Protein 2QVL (pdb70)

Sequence (274 aa):
SHRKRARIIYNPTSGKEQFKRELPDALIKLEKAGYETSAYATEKIGDATLEAERAHENYDVLIAAGGDGTLNEVVNGIAEKPNRPKLGVIPGTVNDFGRALHIPNDIGALDVIIEGHSTKVDIGKNNRYFINLAAGGQLTQFELPQKAVDLRIEYDGNVFQGEALLFFLGLTNSKLVPDAKLDDGYFTLIIVEKSNLAELGHITLASRGEHTKHPKVIYEKAKAINISSFTDLQLNVDGEYGGKLPANFLNLERHIDVFAPNDIVNEELINNDH

CATH classification: 3.40.50.10330 (+1 more: 2.60.200.40)

Nearest PDB structures (foldseek):
  2qvl-assembly1_A  TM=1.003E+00  e=3.540E-61  unclassified
  2qv7-assembly1_A  TM=9.981E-01  e=2.237E-56  unclassified
  3t5p-assembly2_L  TM=8.664E-01  e=1.926E-26  Bacillus anthracis str. Sterne
  3t5p-assembly3_E  TM=8.373E-01  e=3.411E-26  Bacillus anthracis str. Sterne
  3t5p-assembly3_K  TM=8.276E-01  e=1.471E-25  Bacillus anthracis str. Sterne

Foldseek 3Di:
DCAFEEEEEEECPFAVNCCVVCVVVLCVLCVVLHYNYDYDYDDDQLRLLVVLLVVVVRHQEYEQAHAQRSVQSNCQNQFPHPPRHAYQYAYGVDHQLCVLQVQDVPNVSSVLVSVPDKFFFKWKDVSTTAQFKKKKADAVCVVQPRDWAFKWKCFPPDIDTATFGMKMWGLGCSPDDPQAARADLWTWIKTQHDDDPVLNVVCVCVVPNRNCVRPSIDTDTGFKMWMDHPDWMWMDGSNHTDHTDGDIMGIGGSRHMYRGDLPDDRSRHPDSVD

Secondary structure (DSSP, 8-state):
---EEEEEEE-TTSTT--HHHHHHHHHHHHHHTTEEEEEEE--STTHHHHHHHH-----SEEEEESSHHHHHHHHHHHTT-TTPPEEEEE-----HHHHHHT--S---HHHHHHHT-EEEEEEE-----BSSEEEEE-----------EEEEEEETTEEEEEEEEEEEEESS-----SS--SSSS-EEEEEEE---HHHHHH---GGGT-GGGSTTEEEEEESEEEEE-SS--EEEETTEEEEESSEEEEEEEEEEEEE--SSS--TT-S----

Structure (mmCIF, N/CA/C/O backbone):
data_2QVL
#
_entry.id   2QVL
#
_cell.length_a   124.210
_cell.length_b   124.210
_cell.length_c   48.502
_cell.angle_alpha   90.00
_cell.angle_beta   90.00
_cell.angle_gamma   90.00
#
_symmetry.space_group_name_H-M   'P 42 21 2'
#
loop_
_entity.id
_entity.type
_entity.pdbx_description
1 polymer 'Diacylglycerol Kinase DgkB'
2 water water
#
loop_
_atom_site.group_PDB
_atom_site.id
_atom_site.type_symbol
_atom_site.label_atom_id
_atom_site.label_alt_id
_atom_site.label_comp_id
_atom_site.label_asym_id
_atom_site.label_entity_id
_atom_site.label_seq_id
_atom_site.pdbx_PDB_ins_code
_atom_site.Cartn_x
_atom_site.Cartn_y
_atom_site.Cartn_z
_atom_site.occupancy
_atom_site.B_iso_or_equiv
_atom_site.auth_seq_id
_atom_site.auth_comp_id
_atom_site.auth_asym_id
_atom_site.auth_atom_id
_atom_site.pdbx_PDB_model_num
ATOM 1 N N . SER A 1 20 ? 42.006 45.923 4.139 1.00 44.72 -2 SER A N 1
ATOM 2 C CA . SER A 1 20 ? 41.702 45.007 5.294 1.00 44.78 -2 SER A CA 1
ATOM 3 C C . SER A 1 20 ? 41.698 43.546 4.852 1.00 44.11 -2 SER A C 1
ATOM 4 O O . SER A 1 20 ? 40.670 43.027 4.416 1.00 44.08 -2 SER A O 1
ATOM 7 N N . HIS A 1 21 ? 42.850 42.893 4.986 1.00 43.41 -1 HIS A N 1
ATOM 8 C CA . HIS A 1 21 ? 43.068 41.577 4.389 1.00 42.71 -1 HIS A CA 1
ATOM 9 C C . HIS A 1 21 ? 42.920 40.406 5.364 1.00 4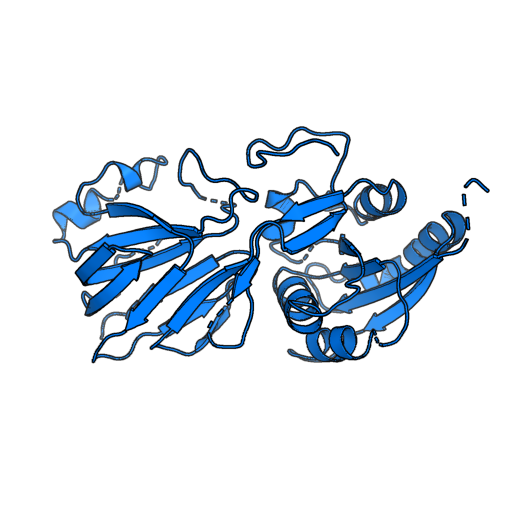1.88 -1 HIS A C 1
ATOM 10 O O . HIS A 1 21 ? 43.008 39.244 4.964 1.00 41.92 -1 HIS A O 1
ATOM 25 N N . ARG A 1 24 ? 40.719 40.455 12.628 1.00 36.59 2 ARG A N 1
ATOM 26 C CA . ARG A 1 24 ? 41.477 41.088 13.686 1.00 35.28 2 ARG A CA 1
ATOM 27 C C . ARG A 1 24 ? 42.109 40.052 14.619 1.00 33.98 2 ARG A C 1
ATOM 28 O O . ARG A 1 24 ? 41.508 39.035 14.938 1.00 33.68 2 ARG A O 1
ATOM 36 N N . LYS A 1 25 ? 43.339 40.317 15.027 1.00 32.45 3 LYS A N 1
ATOM 37 C CA . LYS A 1 25 ? 44.102 39.392 15.850 1.00 30.69 3 LYS A CA 1
ATOM 38 C C . LYS A 1 25 ? 44.491 40.071 17.162 1.00 29.25 3 LYS A C 1
ATOM 39 O O . LYS A 1 25 ? 44.251 41.271 17.346 1.00 28.67 3 LYS A O 1
ATOM 45 N N . ARG A 1 26 ? 45.077 39.299 18.071 1.00 27.93 4 ARG A N 1
ATOM 46 C CA . ARG A 1 26 ? 45.500 39.799 19.378 1.00 26.53 4 ARG A CA 1
ATOM 47 C C . ARG A 1 26 ? 47.002 39.576 19.576 1.00 25.95 4 ARG A C 1
ATOM 48 O O . ARG A 1 26 ? 47.496 38.457 19.423 1.00 25.69 4 ARG A O 1
ATOM 56 N N . ALA A 1 27 ? 47.720 40.653 19.899 1.00 24.92 5 ALA A N 1
ATOM 57 C CA . ALA A 1 27 ? 49.152 40.582 20.167 1.00 23.97 5 ALA A CA 1
ATOM 58 C C . ALA A 1 27 ? 49.487 41.109 21.553 1.00 23.42 5 ALA A C 1
ATOM 59 O O . ALA A 1 27 ? 48.876 42.065 22.027 1.00 23.12 5 ALA A O 1
ATOM 61 N N . ARG A 1 28 ? 50.457 40.469 22.197 1.00 23.13 6 ARG A N 1
ATOM 62 C CA . ARG A 1 28 ? 50.999 40.931 23.478 1.00 22.86 6 ARG A CA 1
ATOM 63 C C . ARG A 1 28 ? 52.498 41.205 23.363 1.00 23.00 6 ARG A C 1
ATOM 64 O O . ARG A 1 28 ? 53.275 40.298 23.032 1.00 22.66 6 ARG A O 1
ATOM 72 N N . ILE A 1 29 ? 52.907 42.451 23.615 1.00 23.04 7 ILE A N 1
ATOM 73 C CA . ILE A 1 29 ? 54.332 42.752 23.714 1.00 23.21 7 ILE A CA 1
ATOM 74 C C . ILE A 1 29 ? 54.862 42.570 25.145 1.00 23.49 7 ILE A C 1
ATOM 75 O O . ILE A 1 29 ? 54.309 43.115 26.102 1.00 24.10 7 ILE A O 1
ATOM 80 N N . ILE A 1 30 ? 55.926 41.794 25.279 1.00 23.22 8 ILE A N 1
ATOM 81 C CA . ILE A 1 30 ? 56.613 41.642 26.549 1.00 23.70 8 ILE A CA 1
ATOM 82 C C . ILE A 1 30 ? 57.996 42.244 26.353 1.00 24.04 8 ILE A C 1
ATOM 83 O O . ILE A 1 30 ? 58.796 41.749 25.552 1.00 23.67 8 ILE A O 1
ATOM 88 N N . TYR A 1 31 ? 58.273 43.323 27.071 1.00 24.60 9 TYR A N 1
ATOM 89 C CA . TYR A 1 31 ? 59.494 44.048 26.808 1.00 25.80 9 TYR A CA 1
ATOM 90 C C . TYR A 1 31 ? 60.273 44.405 28.066 1.00 27.06 9 TYR A C 1
ATOM 91 O O . TYR A 1 31 ? 59.703 44.696 29.123 1.00 25.99 9 TYR A O 1
ATOM 100 N N . ASN A 1 32 ? 61.590 44.364 27.912 1.00 29.43 10 ASN A N 1
ATOM 101 C CA . ASN A 1 32 ? 62.535 44.847 28.914 1.00 31.77 10 ASN A CA 1
ATOM 102 C C . ASN A 1 32 ? 62.873 46.321 28.629 1.00 32.98 10 ASN A C 1
ATOM 103 O O . ASN A 1 32 ? 63.524 46.624 27.625 1.00 32.58 10 ASN A O 1
ATOM 108 N N . PRO A 1 33 ? 62.405 47.244 29.494 1.00 34.85 11 PRO A N 1
ATOM 109 C CA . PRO A 1 33 ? 62.599 48.673 29.225 1.00 36.49 11 PRO A CA 1
ATOM 110 C C . PRO A 1 33 ? 64.053 49.147 29.361 1.00 38.44 11 PRO A C 1
ATOM 111 O O . PRO A 1 33 ? 64.409 50.182 28.794 1.00 38.93 11 PRO A O 1
ATOM 115 N N . THR A 1 34 ? 64.881 48.389 30.081 1.00 40.24 12 THR A N 1
ATOM 116 C CA . THR A 1 34 ? 66.299 48.730 30.249 1.00 41.95 12 THR A CA 1
ATOM 117 C C . THR A 1 34 ? 67.212 47.797 29.448 1.00 43.18 12 THR A C 1
ATOM 118 O O . THR A 1 34 ? 68.277 47.391 29.925 1.00 44.08 12 THR A O 1
ATOM 122 N N . SER A 1 35 ? 66.808 47.475 28.222 1.00 44.43 13 SER A N 1
ATOM 123 C CA . SER A 1 35 ? 67.518 46.478 27.416 1.00 45.27 13 SER A CA 1
ATOM 124 C C . SER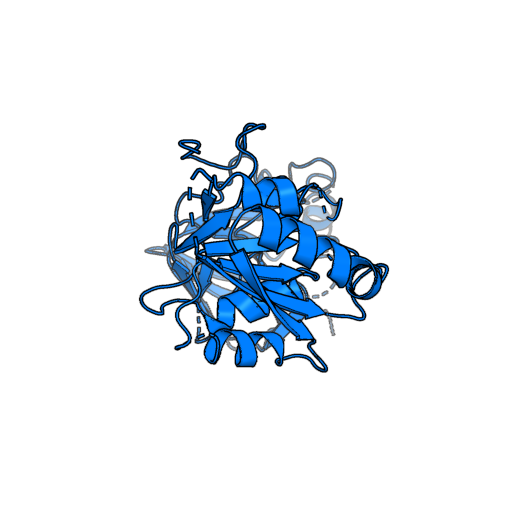 A 1 35 ? 68.369 47.123 26.322 1.00 45.94 13 SER A C 1
ATOM 125 O O . SER A 1 35 ? 67.901 48.018 25.611 1.00 45.74 13 SER A O 1
ATOM 128 N N . GLY A 1 36 ? 69.608 46.642 26.181 1.00 46.78 14 GLY A N 1
ATOM 129 C CA . GLY A 1 36 ? 70.577 47.203 25.224 1.00 47.65 14 GLY A CA 1
ATOM 130 C C . GLY A 1 36 ? 70.659 48.716 25.330 1.00 48.29 14 GLY A C 1
ATOM 131 O O . GLY A 1 36 ? 71.003 49.251 26.391 1.00 48.50 14 GLY A O 1
ATOM 132 N N . LYS A 1 37 ? 70.298 49.395 24.240 1.00 48.64 15 LYS A N 1
ATOM 133 C CA . LYS A 1 37 ? 70.309 50.860 24.157 1.00 48.71 15 LYS A CA 1
ATOM 134 C C . LYS A 1 37 ? 69.117 51.506 24.860 1.00 48.81 15 LYS A C 1
ATOM 135 O O . LYS A 1 37 ? 69.108 52.723 25.090 1.00 48.77 15 LYS A O 1
ATOM 141 N N . GLU A 1 38 ? 68.108 50.695 25.180 1.00 48.69 16 GLU A N 1
ATOM 142 C CA . GLU A 1 38 ? 66.899 51.150 25.897 1.00 48.54 16 GLU A CA 1
ATOM 143 C C . GLU A 1 38 ? 66.006 52.082 25.070 1.00 47.69 16 GLU A C 1
ATOM 144 O O . GLU A 1 38 ? 65.320 52.945 25.630 1.00 47.87 16 GLU A O 1
ATOM 150 N N . GLN A 1 39 ? 66.004 51.901 23.748 1.00 46.63 17 GLN A N 1
ATOM 151 C CA . GLN A 1 39 ? 65.204 52.759 22.869 1.00 45.62 17 GLN A CA 1
ATOM 152 C C . GLN A 1 39 ? 63.738 52.308 22.743 1.00 44.34 17 GLN A C 1
ATOM 153 O O . GLN A 1 39 ? 62.884 53.107 22.352 1.00 44.42 17 GLN A O 1
ATOM 155 N N . PHE A 1 40 ? 63.454 51.043 23.065 1.00 42.57 18 PHE A N 1
ATOM 156 C CA . PHE A 1 40 ? 62.144 50.442 22.780 1.00 40.82 18 PHE A CA 1
ATOM 157 C C . PHE A 1 40 ? 60.964 51.134 23.451 1.00 39.98 18 PHE A C 1
ATOM 158 O O . PHE A 1 40 ? 59.978 51.416 22.790 1.00 39.84 18 PHE A O 1
ATOM 166 N N . LYS A 1 41 ? 61.060 51.397 24.749 1.00 39.34 19 LYS A N 1
ATOM 167 C CA . LYS A 1 41 ? 59.997 52.094 25.474 1.00 38.89 19 LYS A CA 1
ATOM 168 C C . LYS A 1 41 ? 59.596 53.390 24.771 1.00 39.14 19 LYS A C 1
ATOM 169 O O . LYS A 1 41 ? 58.406 53.672 24.614 1.00 39.18 19 LYS A O 1
ATOM 175 N N . ARG A 1 42 ? 60.590 54.156 24.325 1.00 39.03 20 ARG A N 1
ATOM 176 C CA . ARG A 1 42 ? 60.351 55.374 23.545 1.00 39.40 20 ARG A CA 1
ATOM 177 C C . ARG A 1 42 ? 59.684 55.129 22.180 1.00 38.71 20 ARG A C 1
ATOM 178 O O . ARG A 1 42 ? 58.952 55.986 21.675 1.00 38.42 20 ARG A O 1
ATOM 186 N N . GLU A 1 43 ? 59.918 53.956 21.608 1.00 38.35 21 GLU A N 1
ATOM 187 C CA . GLU A 1 43 ? 59.375 53.621 20.294 1.00 38.60 21 GLU A CA 1
ATOM 188 C C . GLU A 1 43 ? 58.083 52.808 20.329 1.00 37.56 21 GLU A C 1
ATOM 189 O O . GLU A 1 43 ? 57.501 52.514 19.281 1.00 37.93 21 GLU A O 1
ATOM 195 N N . LEU A 1 44 ? 57.635 52.462 21.531 1.00 36.29 22 LEU A N 1
ATOM 196 C CA . LEU A 1 44 ? 56.456 51.613 21.707 1.00 34.82 22 LEU A CA 1
ATOM 197 C C . LEU A 1 44 ? 55.190 52.201 21.070 1.00 33.72 22 LEU A C 1
ATOM 198 O O . LEU A 1 44 ? 54.494 51.486 20.347 1.00 33.43 22 LEU A O 1
ATOM 203 N N . PRO A 1 45 ? 54.887 53.500 21.320 1.00 32.84 23 PRO A N 1
ATOM 204 C CA . PRO A 1 45 ? 53.647 54.034 20.757 1.00 31.89 23 PRO A CA 1
ATOM 205 C C . PRO A 1 45 ? 53.539 53.881 19.237 1.00 31.58 23 PRO A C 1
ATOM 206 O O . PRO A 1 45 ? 52.436 53.698 18.727 1.00 31.32 23 PRO A O 1
ATOM 210 N N . ASP A 1 46 ? 54.673 53.918 18.538 1.00 31.20 24 ASP A N 1
ATOM 211 C CA . ASP A 1 46 ? 54.705 53.770 17.089 1.00 30.98 24 ASP A CA 1
ATOM 212 C C . ASP A 1 46 ? 54.696 52.335 16.659 1.00 30.07 24 ASP A C 1
ATOM 213 O O . ASP A 1 46 ? 54.215 52.030 15.571 1.00 30.42 24 ASP A O 1
ATOM 218 N N . ALA A 1 47 ? 55.254 51.461 17.493 1.00 29.11 25 ALA A N 1
ATOM 219 C CA . ALA A 1 47 ? 55.131 50.019 17.303 1.00 28.04 25 ALA A CA 1
ATOM 220 C C . ALA A 1 47 ? 53.669 49.578 17.443 1.00 27.50 25 ALA A C 1
ATOM 221 O O . ALA A 1 47 ? 53.206 48.720 16.688 1.00 27.38 25 ALA A O 1
ATOM 223 N N . LEU A 1 48 ? 52.947 50.182 18.387 1.00 26.71 26 LEU A N 1
ATOM 224 C CA . LEU A 1 48 ? 51.533 49.876 18.585 1.00 26.47 26 LEU A CA 1
ATOM 225 C C . LEU A 1 48 ? 50.704 50.359 17.387 1.00 26.68 26 LEU A C 1
ATOM 226 O O . LEU A 1 48 ? 49.823 49.641 16.925 1.00 26.17 26 LEU A O 1
ATOM 231 N N . ILE A 1 49 ? 51.000 51.554 16.876 1.00 27.02 27 ILE A N 1
ATOM 232 C CA . ILE A 1 49 ? 50.300 52.076 15.695 1.00 27.77 27 ILE A CA 1
ATOM 233 C C . ILE A 1 49 ? 50.434 51.123 14.517 1.00 28.32 27 ILE A C 1
ATOM 234 O O . ILE A 1 49 ? 49.452 50.762 13.873 1.00 28.87 27 ILE A O 1
ATOM 239 N N . LYS A 1 50 ? 51.660 50.692 14.281 1.00 29.15 28 LYS A N 1
ATOM 240 C CA . LYS A 1 50 ? 51.997 49.835 13.164 1.00 30.07 28 LYS A CA 1
ATOM 241 C C . LYS A 1 50 ? 51.352 48.461 13.315 1.00 30.19 28 LYS A C 1
ATOM 242 O O . LYS A 1 50 ? 50.829 47.896 12.342 1.00 30.60 28 LYS A O 1
ATOM 248 N N . LEU A 1 51 ? 51.376 47.917 14.531 1.00 30.29 29 LEU A N 1
ATOM 249 C CA . LEU A 1 51 ? 50.732 46.626 14.766 1.00 30.13 29 LEU A CA 1
ATOM 250 C C . LEU A 1 51 ? 49.223 46.739 14.642 1.00 30.14 29 LEU A C 1
ATOM 251 O O . LEU A 1 51 ? 48.579 45.838 14.124 1.00 30.73 29 LEU A O 1
ATOM 256 N N . GLU A 1 52 ? 48.663 47.851 15.098 1.00 30.23 30 GLU A N 1
ATOM 257 C CA . GLU A 1 52 ? 47.231 48.042 15.013 1.00 30.67 30 GLU A CA 1
ATOM 258 C C . GLU A 1 52 ? 46.781 48.180 13.552 1.00 30.98 30 GLU A C 1
ATOM 259 O O . GLU A 1 52 ? 45.803 47.550 13.154 1.00 30.82 30 GLU A O 1
ATOM 265 N N . LYS A 1 53 ? 47.517 48.971 12.759 1.00 31.26 31 LYS A N 1
ATOM 266 C CA . LYS A 1 53 ? 47.215 49.144 11.328 1.00 31.30 31 LYS A CA 1
ATOM 267 C C . LYS A 1 53 ? 47.226 47.836 10.561 1.00 30.94 31 LYS A C 1
ATOM 268 O O . LYS A 1 53 ? 46.451 47.674 9.630 1.00 31.44 31 LYS A O 1
ATOM 274 N N . ALA A 1 54 ? 48.084 46.908 10.981 1.00 30.29 32 ALA A N 1
ATOM 275 C CA . ALA A 1 54 ? 48.166 45.568 10.411 1.00 29.56 32 ALA A CA 1
ATOM 276 C C . ALA A 1 54 ? 47.109 44.599 10.941 1.00 29.64 32 ALA A C 1
ATOM 277 O O . ALA A 1 54 ? 47.060 43.456 10.479 1.00 29.81 32 ALA A O 1
ATOM 279 N N . GLY A 1 55 ? 46.283 45.035 11.906 1.00 29.40 33 GLY A N 1
ATOM 280 C CA . GLY A 1 55 ? 45.140 44.237 12.402 1.00 28.64 33 GLY A CA 1
ATOM 281 C C . GLY A 1 55 ? 45.295 43.539 13.754 1.00 28.71 33 GLY A C 1
ATOM 282 O O . GLY A 1 55 ? 44.536 42.614 14.084 1.00 28.61 33 GLY A O 1
ATOM 283 N N . TYR A 1 56 ? 46.270 43.976 14.548 1.00 28.18 34 TYR A N 1
ATOM 284 C CA . TYR A 1 56 ? 46.553 43.336 15.820 1.00 27.67 34 TYR A CA 1
ATOM 285 C C . TYR A 1 56 ? 46.126 44.247 16.947 1.00 27.18 34 TYR A C 1
ATOM 286 O O . TYR A 1 56 ? 46.653 45.347 17.098 1.00 27.41 34 TYR A O 1
ATOM 295 N N . GLU A 1 57 ? 45.159 43.805 17.728 1.00 26.34 35 GLU A N 1
ATOM 296 C CA . GLU A 1 57 ? 44.841 44.510 18.942 1.00 26.41 35 GLU A CA 1
ATOM 297 C C . GLU A 1 57 ? 46.013 44.209 19.876 1.00 25.28 35 GLU A C 1
ATOM 298 O O . GLU A 1 57 ? 46.235 43.047 20.250 1.00 24.11 35 GLU A O 1
ATOM 304 N N . THR A 1 58 ? 46.772 45.257 20.213 1.00 24.29 36 THR A N 1
ATOM 305 C CA . THR A 1 58 ? 48.067 45.087 20.869 1.00 24.04 36 THR A CA 1
ATOM 306 C C . THR A 1 58 ? 48.123 45.667 22.278 1.00 23.76 36 THR A C 1
ATOM 307 O O . THR A 1 58 ? 47.709 46.798 22.528 1.00 23.77 36 THR A O 1
ATOM 311 N N . SER A 1 59 ? 48.643 44.876 23.199 1.00 23.41 37 SER A N 1
ATOM 312 C CA . SER A 1 59 ? 48.903 45.362 24.550 1.00 23.17 37 SER A CA 1
ATOM 313 C C . SER A 1 59 ? 50.349 45.068 24.934 1.00 22.89 37 SER A C 1
ATOM 314 O O . SER A 1 59 ? 51.024 44.312 24.258 1.00 22.89 37 SER A O 1
ATOM 317 N N . ALA A 1 60 ? 50.840 45.706 25.988 1.00 23.58 38 ALA A N 1
ATOM 318 C CA . ALA A 1 60 ? 52.261 45.610 26.317 1.00 24.21 38 ALA A CA 1
ATOM 319 C C . ALA A 1 60 ? 52.493 45.365 27.796 1.00 24.60 38 ALA A C 1
ATOM 320 O O . ALA A 1 60 ? 51.753 45.841 28.631 1.00 24.73 38 ALA A O 1
ATOM 322 N N . TYR A 1 61 ? 53.531 44.606 28.107 1.00 25.82 39 TYR A N 1
ATOM 323 C CA . TYR A 1 61 ? 53.911 44.354 29.483 1.00 27.05 39 TYR A CA 1
ATOM 324 C C . TYR A 1 61 ? 55.380 44.688 29.682 1.00 27.43 39 TYR A C 1
ATOM 325 O O . TYR A 1 61 ? 56.238 44.127 28.989 1.00 26.83 39 TYR A O 1
ATOM 334 N N . ALA A 1 62 ? 55.665 45.592 30.623 1.00 28.35 40 ALA A N 1
ATOM 335 C CA . ALA A 1 62 ? 57.065 45.937 30.954 1.00 29.76 40 ALA A CA 1
ATOM 336 C C . ALA A 1 62 ? 57.580 45.081 32.110 1.00 30.62 40 ALA A C 1
ATOM 337 O O . ALA A 1 62 ? 56.997 45.083 33.196 1.00 30.41 40 ALA A O 1
ATOM 339 N N . THR A 1 63 ? 58.648 44.331 31.861 1.00 32.42 41 THR A N 1
ATOM 340 C CA . THR A 1 63 ? 59.316 43.554 32.917 1.00 34.77 41 THR A CA 1
ATOM 341 C C . THR A 1 63 ? 59.978 44.489 33.926 1.00 36.67 41 THR A C 1
ATOM 342 O O . THR A 1 63 ? 60.388 45.596 33.570 1.00 37.44 41 THR A O 1
ATOM 346 N N . GLU A 1 64 ? 60.078 44.052 35.178 1.00 38.79 42 GLU A N 1
ATOM 347 C CA . GLU A 1 64 ? 60.818 44.808 36.200 1.00 40.85 42 GLU A CA 1
ATOM 348 C C . GLU A 1 64 ? 62.063 44.059 36.692 1.00 41.45 42 GLU A C 1
ATOM 349 O O . GLU A 1 64 ? 63.146 44.651 36.803 1.00 41.90 42 GLU A O 1
ATOM 355 N N . LYS A 1 65 ? 61.917 42.759 36.950 1.00 41.93 43 LYS A N 1
ATOM 356 C CA . LYS A 1 65 ? 63.046 41.912 37.352 1.00 42.47 43 LYS A CA 1
ATOM 357 C C . LYS A 1 65 ? 63.138 40.606 36.559 1.00 42.31 43 LYS A C 1
ATOM 358 O O . LYS A 1 65 ? 62.190 40.219 35.877 1.00 42.82 43 LYS A O 1
ATOM 364 N N . ILE A 1 66 ? 64.291 39.943 36.647 1.00 41.92 44 ILE A N 1
ATOM 365 C CA . ILE A 1 66 ? 64.467 38.574 36.153 1.00 41.50 44 ILE A CA 1
ATOM 366 C C . ILE A 1 66 ? 63.262 37.716 36.555 1.00 40.56 44 ILE A C 1
ATOM 367 O O . ILE A 1 66 ? 62.779 37.806 37.685 1.00 40.29 44 ILE A O 1
ATOM 372 N N . GLY A 1 67 ? 62.766 36.905 35.625 1.00 39.61 45 GLY A N 1
ATOM 373 C CA . GLY A 1 67 ? 61.579 36.078 35.888 1.00 38.36 45 GLY A CA 1
ATOM 374 C C . GLY A 1 67 ? 60.221 36.698 35.566 1.00 37.18 45 GLY A C 1
ATOM 375 O O . GLY A 1 67 ? 59.238 35.974 35.404 1.00 37.13 45 GLY A O 1
ATOM 376 N N . ASP A 1 68 ? 60.152 38.025 35.478 1.00 35.93 46 ASP A N 1
ATOM 377 C CA . ASP A 1 68 ? 58.899 38.702 35.118 1.00 35.00 46 ASP A CA 1
ATOM 378 C C . ASP A 1 68 ? 58.343 38.291 33.752 1.00 33.57 46 ASP A C 1
ATOM 379 O O . ASP A 1 68 ? 57.133 38.130 33.594 1.00 33.79 46 ASP A O 1
ATOM 384 N N . ALA A 1 69 ? 59.225 38.136 32.772 1.00 31.78 47 ALA A N 1
ATOM 385 C CA . ALA A 1 69 ? 58.812 37.775 31.423 1.00 30.44 47 ALA A CA 1
ATOM 386 C C . ALA A 1 69 ? 58.243 36.355 31.361 1.00 29.36 47 ALA A C 1
ATOM 387 O O . ALA A 1 69 ? 57.288 36.112 30.620 1.00 28.94 47 ALA A O 1
ATOM 389 N N . THR A 1 70 ? 58.815 35.433 32.144 1.00 28.41 48 THR A N 1
ATOM 390 C CA . THR A 1 70 ? 58.306 34.050 32.219 1.00 27.31 48 THR A CA 1
ATOM 391 C C . THR A 1 70 ? 56.906 34.016 32.794 1.00 27.02 48 THR A C 1
ATOM 392 O O . THR A 1 70 ? 56.039 33.320 32.273 1.00 27.35 48 THR A O 1
ATOM 396 N N . LEU A 1 71 ? 56.699 34.774 33.864 1.00 27.05 49 LEU A N 1
ATOM 397 C CA . LEU A 1 71 ? 55.436 34.777 34.587 1.00 27.56 49 LEU A CA 1
ATOM 398 C C . LEU A 1 71 ? 54.349 35.373 33.716 1.00 27.85 49 LEU A C 1
ATOM 399 O O . LEU A 1 71 ? 53.232 34.868 33.699 1.00 27.60 49 LEU A O 1
ATOM 404 N N . GLU A 1 72 ? 54.692 36.437 32.985 1.00 28.62 50 GLU A N 1
ATOM 405 C CA . GLU A 1 72 ? 53.744 37.110 32.099 1.00 29.34 50 GLU A CA 1
ATOM 406 C C . GLU A 1 72 ? 53.343 36.213 30.931 1.00 29.57 50 GLU A C 1
ATOM 407 O O . GLU A 1 72 ? 52.164 36.155 30.585 1.00 29.72 50 GLU A O 1
ATOM 413 N N . ALA A 1 73 ? 54.321 35.503 30.360 1.00 29.80 51 ALA A N 1
ATOM 414 C CA . ALA A 1 73 ? 54.086 34.561 29.268 1.00 30.08 51 ALA A CA 1
ATOM 415 C C . ALA A 1 73 ? 53.193 33.414 29.733 1.00 30.73 51 ALA A C 1
ATOM 416 O O . ALA A 1 73 ? 52.329 32.961 28.982 1.00 30.75 51 ALA A O 1
ATOM 418 N N . GLU A 1 74 ? 53.401 32.963 30.974 1.00 31.22 52 GLU A N 1
ATOM 419 C CA . GLU A 1 74 ? 52.496 32.014 31.630 1.00 31.61 52 GLU A CA 1
ATOM 420 C C . GLU A 1 74 ? 51.054 32.520 31.718 1.00 31.33 52 GLU A C 1
ATOM 421 O O . GLU A 1 74 ? 50.141 31.781 31.380 1.00 31.03 52 GLU A O 1
ATOM 427 N N . ARG A 1 75 ? 50.847 33.750 32.200 1.00 31.51 53 ARG A N 1
ATOM 428 C CA . ARG A 1 75 ? 49.502 34.368 32.208 1.00 32.58 53 ARG A CA 1
ATOM 429 C C . ARG A 1 75 ? 48.904 34.484 30.800 1.00 32.88 53 ARG A C 1
ATOM 430 O O . ARG A 1 75 ? 47.725 34.188 30.595 1.00 33.16 53 ARG A O 1
ATOM 438 N N . ALA A 1 76 ? 49.722 34.921 29.843 1.00 33.21 54 ALA A N 1
ATOM 439 C CA . ALA A 1 76 ? 49.288 35.167 28.466 1.00 33.77 54 ALA A CA 1
ATOM 440 C C . ALA A 1 76 ? 48.744 33.910 27.801 1.00 34.30 54 ALA A C 1
ATOM 441 O O . ALA A 1 76 ? 47.886 33.999 26.920 1.00 33.93 54 ALA A O 1
ATOM 451 N N . HIS A 1 78 ? 46.665 31.900 28.853 1.00 36.52 56 HIS A N 1
ATOM 452 C CA . HIS A 1 78 ? 45.232 31.794 29.108 1.00 36.78 56 HIS A CA 1
ATOM 453 C C . HIS A 1 78 ? 44.441 32.923 28.483 1.00 36.53 56 HIS A C 1
ATOM 454 O O . HIS A 1 78 ? 43.232 33.041 28.720 1.00 36.53 56 HIS A O 1
ATOM 461 N N . GLU A 1 79 ? 45.101 33.767 27.701 1.00 36.46 57 GLU A N 1
ATOM 462 C CA . GLU A 1 79 ? 44.439 34.971 27.213 1.00 36.55 57 GLU A CA 1
ATOM 463 C C . GLU A 1 79 ? 44.263 35.050 25.695 1.00 35.91 57 GLU A C 1
ATOM 464 O O . GLU A 1 79 ? 43.995 36.122 25.161 1.00 35.81 57 GLU A O 1
ATOM 470 N N . ASN A 1 80 ? 44.391 33.917 25.006 1.00 35.47 58 ASN A N 1
ATOM 471 C CA . ASN A 1 80 ? 44.022 33.836 23.582 1.00 35.11 58 ASN A CA 1
ATOM 472 C C . ASN A 1 80 ? 44.734 34.880 22.708 1.00 33.94 58 ASN A C 1
ATOM 473 O O . ASN A 1 80 ? 44.093 35.698 22.040 1.00 34.24 58 ASN A O 1
ATOM 478 N N . TYR A 1 81 ? 46.062 34.861 22.740 1.00 32.38 59 TYR A N 1
ATOM 479 C CA . TYR A 1 81 ? 46.855 35.708 21.861 1.00 31.02 59 TYR A CA 1
ATOM 480 C C . TYR A 1 81 ? 47.303 34.907 20.671 1.00 30.56 59 TYR A C 1
ATOM 481 O O . TYR A 1 81 ? 47.641 33.724 20.806 1.00 30.56 59 TYR A O 1
ATOM 490 N N . ASP A 1 82 ? 47.301 35.563 19.515 1.00 29.97 60 ASP A N 1
ATOM 491 C CA . ASP A 1 82 ? 47.839 35.006 18.274 1.00 30.17 60 ASP A CA 1
ATOM 492 C C . ASP A 1 82 ? 49.367 35.133 18.243 1.00 29.39 60 ASP A C 1
ATOM 493 O O . ASP A 1 82 ? 50.056 34.250 17.739 1.00 29.37 60 ASP A O 1
ATOM 498 N N . VAL A 1 83 ? 49.891 36.229 18.787 1.00 28.65 61 VAL A N 1
ATOM 499 C CA . VAL A 1 83 ? 51.340 36.447 18.818 1.00 27.75 61 VAL A CA 1
ATOM 500 C C . VAL A 1 83 ? 51.828 37.000 20.152 1.00 26.88 61 VAL A C 1
ATOM 501 O O . VAL A 1 83 ? 51.190 37.852 20.763 1.00 26.38 61 VAL A O 1
ATOM 505 N N . LEU A 1 84 ? 52.970 36.480 20.582 1.00 26.41 62 LEU A N 1
ATOM 506 C CA . LEU A 1 84 ? 53.718 37.009 21.714 1.00 26.12 62 LEU A CA 1
ATOM 507 C C . LEU A 1 84 ? 54.964 37.674 21.161 1.00 25.54 62 LEU A C 1
ATOM 508 O O . LEU A 1 84 ? 55.752 37.034 20.460 1.00 24.66 62 LEU A O 1
ATOM 513 N N . ILE A 1 85 ? 55.138 38.959 21.456 1.00 25.48 63 ILE A N 1
ATOM 514 C CA . ILE A 1 85 ? 56.316 39.673 20.978 1.00 25.40 63 ILE A CA 1
ATOM 515 C C . ILE A 1 85 ? 57.277 39.949 22.137 1.00 25.73 63 ILE A C 1
ATOM 516 O O . ILE A 1 85 ? 56.947 40.673 23.089 1.00 25.66 63 ILE A O 1
ATOM 521 N N . ALA A 1 86 ? 58.461 39.355 22.033 1.00 25.48 64 ALA A N 1
ATOM 522 C CA . ALA A 1 86 ? 59.503 39.495 23.013 1.00 25.71 64 ALA A CA 1
ATOM 523 C C . ALA A 1 86 ? 60.489 40.549 22.510 1.00 26.36 64 ALA A C 1
ATOM 524 O O . ALA A 1 86 ? 61.159 40.343 21.491 1.00 26.40 64 ALA A O 1
ATOM 526 N N . ALA A 1 87 ? 60.535 41.682 23.211 1.00 26.97 65 ALA A N 1
ATOM 527 C CA . ALA A 1 87 ? 61.455 42.784 22.917 1.00 27.66 65 ALA A CA 1
ATOM 528 C C . ALA A 1 87 ? 62.541 42.893 23.994 1.00 28.20 65 ALA A C 1
ATOM 529 O O . ALA A 1 87 ? 62.322 43.473 25.069 1.00 28.14 65 ALA A O 1
ATOM 531 N N . GLY A 1 88 ? 63.709 42.327 23.705 1.00 28.76 66 GLY A N 1
ATOM 532 C CA . GLY A 1 88 ? 64.812 42.336 24.654 1.00 29.80 66 GLY A CA 1
ATOM 533 C C . GLY A 1 88 ? 65.929 41.436 24.190 1.00 30.89 66 GLY A C 1
ATOM 534 O O . GLY A 1 88 ? 65.961 41.003 23.031 1.00 31.69 66 GLY A O 1
ATOM 535 N N . GLY A 1 89 ? 66.854 41.142 25.087 1.00 31.44 67 GLY A N 1
ATOM 536 C CA . GLY A 1 89 ? 67.944 40.256 24.748 1.00 32.82 67 GLY A CA 1
ATOM 537 C C . GLY A 1 89 ? 67.548 38.793 24.774 1.00 33.93 67 GLY A C 1
ATOM 538 O O . GLY A 1 89 ? 66.363 38.441 24.892 1.00 34.39 67 GLY A O 1
ATOM 539 N N . ASP A 1 90 ? 68.557 37.936 24.665 1.00 34.38 68 ASP A N 1
ATOM 540 C CA . ASP A 1 90 ? 68.365 36.501 24.719 1.00 34.87 68 ASP A CA 1
ATOM 541 C C . ASP A 1 90 ? 67.729 36.054 26.037 1.00 34.67 68 ASP A C 1
ATOM 542 O O . ASP A 1 90 ? 67.120 34.993 26.087 1.00 35.23 68 ASP A O 1
ATOM 547 N N . GLY A 1 91 ? 67.872 36.869 27.082 1.00 33.97 69 GLY A N 1
ATOM 548 C CA . GLY A 1 91 ? 67.300 36.594 28.400 1.00 33.23 69 GLY A CA 1
ATOM 549 C C . GLY A 1 91 ? 65.786 36.722 28.463 1.00 32.77 69 GLY A C 1
ATOM 550 O O . GLY A 1 91 ? 65.108 35.845 28.988 1.00 32.84 69 GLY A O 1
ATOM 551 N N . THR A 1 92 ? 65.262 37.825 27.940 1.00 32.33 70 THR A N 1
ATOM 552 C CA . THR A 1 92 ? 63.822 38.022 27.778 1.00 31.99 70 THR A CA 1
ATOM 553 C C . THR A 1 92 ? 63.226 36.895 26.923 1.00 31.77 70 THR A C 1
ATOM 554 O O . THR A 1 92 ? 62.229 36.279 27.302 1.00 31.61 70 THR A O 1
ATOM 558 N N . LEU A 1 93 ? 63.874 36.616 25.794 1.00 31.83 71 LEU A N 1
ATOM 559 C CA . LEU A 1 93 ? 63.506 35.543 24.877 1.00 31.73 71 LEU A CA 1
ATOM 560 C C . LEU A 1 93 ? 63.424 34.162 25.533 1.00 31.28 71 LEU A C 1
ATOM 561 O O . LEU A 1 93 ? 62.446 33.444 25.339 1.00 31.15 71 LEU A O 1
ATOM 566 N N . ASN A 1 94 ? 64.476 33.793 26.271 1.00 30.72 72 ASN A N 1
ATOM 567 C CA . ASN A 1 94 ? 64.560 32.537 27.017 1.00 30.39 72 ASN A CA 1
ATOM 568 C C . ASN A 1 94 ? 63.440 32.440 28.049 1.00 30.01 72 ASN A C 1
ATOM 569 O O . ASN A 1 94 ? 62.833 31.391 28.226 1.00 30.29 72 ASN A O 1
ATOM 574 N N . GLU A 1 95 ? 63.170 33.546 28.728 1.00 29.68 73 GLU A N 1
ATOM 575 C CA . GLU A 1 95 ? 62.108 33.610 29.721 1.00 29.26 73 GLU A CA 1
ATOM 576 C C . GLU A 1 95 ? 60.711 33.425 29.121 1.00 28.40 73 GLU A C 1
ATOM 577 O O . GLU A 1 95 ? 59.873 32.749 29.703 1.00 27.37 73 GLU A O 1
ATOM 583 N N . VAL A 1 96 ? 60.467 34.061 27.975 1.00 27.97 74 VAL A N 1
ATOM 584 C CA . VAL A 1 96 ? 59.189 33.952 27.277 1.00 27.74 74 VAL A CA 1
ATOM 585 C C . VAL A 1 96 ? 58.956 32.499 26.853 1.00 27.63 74 VAL A C 1
ATOM 586 O O . VAL A 1 96 ? 57.877 31.962 27.081 1.00 27.92 74 VAL A O 1
ATOM 590 N N . VAL A 1 97 ? 59.980 31.875 26.275 1.00 27.62 75 VAL A N 1
ATOM 591 C CA . VAL A 1 97 ? 59.947 30.476 25.829 1.00 27.65 75 VAL A CA 1
ATOM 592 C C . VAL A 1 97 ? 59.709 29.505 27.002 1.00 28.26 75 VAL A C 1
ATOM 593 O O . VAL A 1 97 ? 59.019 28.491 26.847 1.00 28.29 75 VAL A O 1
ATOM 597 N N . ASN A 1 98 ? 60.278 29.828 28.167 1.00 28.11 76 ASN A N 1
ATOM 598 C CA . ASN A 1 98 ? 60.100 29.041 29.377 1.00 28.21 76 ASN A CA 1
ATOM 599 C C . ASN A 1 98 ? 58.647 29.070 29.820 1.00 28.28 76 ASN A C 1
ATOM 600 O O . ASN A 1 98 ? 58.123 28.076 30.323 1.00 29.16 76 ASN A O 1
ATOM 605 N N . GLY A 1 99 ? 57.989 30.204 29.618 1.00 27.83 77 GLY A N 1
ATOM 606 C CA . GLY A 1 99 ? 56.594 30.353 30.004 1.00 27.20 77 GLY A CA 1
ATOM 607 C C . GLY A 1 99 ? 55.589 29.676 29.084 1.00 26.85 77 GLY A C 1
ATOM 608 O O . GLY A 1 99 ? 54.486 29.359 29.513 1.00 26.98 77 GLY A O 1
ATOM 609 N N . ILE A 1 100 ? 55.954 29.464 27.818 1.00 26.52 78 ILE A N 1
ATOM 610 C CA . ILE A 1 100 ? 55.031 28.866 26.833 1.00 26.16 78 ILE A CA 1
ATOM 611 C C . ILE A 1 100 ? 55.412 27.444 26.393 1.00 26.92 78 ILE A C 1
ATOM 612 O O . ILE A 1 100 ? 54.572 26.729 25.845 1.00 26.66 78 ILE A O 1
ATOM 617 N N . ALA A 1 101 ? 56.662 27.038 26.636 1.00 27.52 79 ALA A N 1
ATOM 618 C CA . ALA A 1 101 ? 57.152 25.727 26.194 1.00 28.51 79 ALA A CA 1
ATOM 619 C C . ALA A 1 101 ? 56.264 24.605 26.674 1.00 29.38 79 ALA A C 1
ATOM 620 O O . ALA A 1 101 ? 55.840 24.609 27.830 1.00 29.48 79 ALA A O 1
ATOM 622 N N . GLU A 1 102 ? 55.983 23.666 25.761 1.00 31.06 80 GLU A N 1
ATOM 623 C CA . GLU A 1 102 ? 55.204 22.432 26.013 1.00 32.66 80 GLU A CA 1
ATOM 624 C C . GLU A 1 102 ? 53.748 22.645 26.438 1.00 33.73 80 GLU A C 1
ATOM 625 O O . GLU A 1 102 ? 53.104 21.748 26.999 1.00 34.25 80 GLU A O 1
ATOM 631 N N . LYS A 1 103 ? 53.222 23.824 26.134 1.00 34.67 81 LYS A N 1
ATOM 632 C CA . LYS A 1 103 ? 51.831 24.121 26.413 1.00 35.63 81 LYS A CA 1
ATOM 633 C C . LYS A 1 103 ? 51.000 24.089 25.130 1.00 36.46 81 LYS A C 1
ATOM 634 O O . LYS A 1 103 ? 51.489 24.482 24.068 1.00 36.67 81 LYS A O 1
ATOM 640 N N . PRO A 1 104 ? 49.766 23.555 25.204 1.00 37.06 82 PRO A N 1
ATOM 641 C CA . PRO A 1 104 ? 48.911 23.524 24.010 1.00 37.53 82 PRO A CA 1
ATOM 642 C C . PRO A 1 104 ? 48.501 24.930 23.584 1.00 37.67 82 PRO A C 1
ATOM 643 O O . PRO A 1 104 ? 48.358 25.796 24.441 1.00 38.01 82 PRO A O 1
ATOM 647 N N . ASN A 1 105 ? 48.336 25.148 22.274 1.00 37.70 83 ASN A N 1
ATOM 648 C CA . ASN A 1 105 ? 47.924 26.446 21.715 1.00 37.75 83 ASN A CA 1
ATOM 649 C C . ASN A 1 105 ? 48.899 27.599 21.974 1.00 36.96 83 ASN A C 1
ATOM 650 O O . ASN A 1 105 ? 48.485 28.709 22.346 1.00 37.02 83 ASN A O 1
ATOM 655 N N . ARG A 1 106 ? 50.186 27.332 21.775 1.00 35.73 84 ARG A N 1
ATOM 656 C CA . ARG A 1 106 ? 51.211 28.359 21.881 1.00 34.53 84 ARG A CA 1
ATOM 657 C C . ARG A 1 106 ? 51.017 29.442 20.816 1.00 33.94 84 ARG A C 1
ATOM 658 O O . ARG A 1 106 ? 50.814 29.129 19.639 1.00 34.09 84 ARG A O 1
ATOM 666 N N . PRO A 1 107 ? 51.087 30.723 21.223 1.00 33.22 85 PRO A N 1
ATOM 667 C CA . PRO A 1 107 ? 51.063 31.776 20.231 1.00 32.49 85 PRO A CA 1
ATOM 668 C C . PRO A 1 107 ? 52.342 31.687 19.420 1.00 32.07 85 PRO A C 1
ATOM 669 O O . PRO A 1 107 ? 53.293 31.025 19.857 1.00 31.52 85 PRO A O 1
ATOM 673 N N . LYS A 1 108 ? 52.376 32.328 18.254 1.00 31.43 86 LYS A N 1
ATOM 674 C CA . LYS A 1 108 ? 53.626 32.429 17.519 1.00 31.26 86 LYS A CA 1
ATOM 675 C C . LYS A 1 108 ? 54.514 33.466 18.209 1.00 30.79 86 LYS A C 1
ATOM 676 O O . LYS A 1 108 ? 54.026 34.387 18.885 1.00 30.49 86 LYS A O 1
ATOM 682 N N . LEU A 1 109 ? 55.818 33.311 18.041 1.00 30.10 87 LEU A N 1
ATOM 683 C CA . LEU A 1 109 ? 56.765 34.189 18.704 1.00 29.65 87 LEU A CA 1
ATOM 684 C C . LEU A 1 109 ? 57.275 35.254 17.742 1.00 29.28 87 LEU A C 1
ATOM 685 O O . LEU A 1 109 ? 57.656 34.950 16.612 1.00 28.78 87 LEU A O 1
ATOM 690 N N . GLY A 1 110 ? 57.252 36.502 18.194 1.00 28.67 88 GLY A N 1
ATOM 691 C CA . GLY A 1 110 ? 57.837 37.598 17.454 1.00 29.30 88 GLY A CA 1
ATOM 692 C C . GLY A 1 110 ? 59.063 38.093 18.189 1.00 29.98 88 GLY A C 1
ATOM 693 O O . GLY A 1 110 ? 59.032 38.303 19.409 1.00 30.64 88 GLY A O 1
ATOM 694 N N . VAL A 1 111 ? 60.150 38.282 17.459 1.00 30.38 89 VAL A N 1
ATOM 695 C CA . VAL A 1 111 ? 61.412 38.671 18.078 1.00 30.98 89 VAL A CA 1
ATOM 696 C C . VAL A 1 111 ? 61.760 40.092 17.712 1.00 31.46 89 VAL A C 1
ATOM 697 O O . VAL A 1 111 ? 61.909 40.412 16.537 1.00 31.53 89 VAL A O 1
ATOM 701 N N . ILE A 1 112 ? 61.861 40.949 18.719 1.00 32.58 90 ILE A N 1
ATOM 702 C CA . ILE A 1 112 ? 62.465 42.270 18.540 1.00 33.99 90 ILE A CA 1
ATOM 703 C C . ILE A 1 112 ? 63.781 42.332 19.345 1.00 35.25 90 ILE A C 1
ATOM 704 O O . ILE A 1 112 ? 63.755 42.392 20.567 1.00 34.88 90 ILE A O 1
ATOM 709 N N . PRO A 1 113 ? 64.934 42.291 18.646 1.00 37.07 91 PRO A N 1
ATOM 710 C CA . PRO A 1 113 ? 66.251 42.171 19.277 1.00 38.36 91 PRO A CA 1
ATOM 711 C C . PRO A 1 113 ? 66.713 43.463 19.946 1.00 40.18 91 PRO A C 1
ATOM 712 O O . PRO A 1 113 ? 67.355 44.291 19.308 1.00 40.18 91 PRO A O 1
ATOM 724 N N . GLY A 1 115 ? 68.659 43.610 22.749 1.00 45.82 93 GLY A N 1
ATOM 725 C CA . GLY A 1 115 ? 69.817 43.351 23.595 1.00 46.39 93 GLY A CA 1
ATOM 726 C C . GLY A 1 115 ? 71.122 43.826 22.973 1.00 46.94 93 GLY A C 1
ATOM 727 O O . GLY A 1 115 ? 71.179 44.108 21.771 1.00 46.87 93 GLY A O 1
ATOM 728 N N . THR A 1 116 ? 72.165 43.916 23.803 1.00 47.38 94 THR A N 1
ATOM 729 C CA . THR A 1 116 ? 73.533 44.206 23.347 1.00 47.56 94 THR A CA 1
ATOM 730 C C . THR A 1 116 ? 73.986 43.089 22.416 1.00 47.19 94 THR A C 1
ATOM 731 O O . THR A 1 116 ? 74.574 43.335 21.364 1.00 47.29 94 THR A O 1
ATOM 735 N N . VAL A 1 117 ? 73.709 41.856 22.819 1.00 46.77 95 VAL A N 1
ATOM 736 C CA . VAL A 1 117 ? 73.899 40.709 21.947 1.00 46.30 95 VAL A CA 1
ATOM 737 C C . VAL A 1 117 ? 72.564 40.011 21.780 1.00 45.66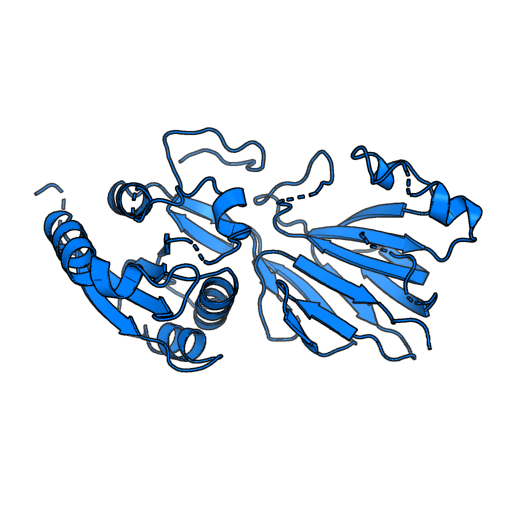 95 VAL A C 1
ATOM 738 O O . VAL A 1 117 ? 71.758 39.957 22.719 1.00 45.82 95 VAL A O 1
ATOM 742 N N . ASN A 1 118 ? 72.331 39.491 20.580 1.00 44.60 96 ASN A N 1
ATOM 743 C CA . ASN A 1 118 ? 71.085 38.813 20.265 1.00 43.49 96 ASN A CA 1
ATOM 744 C C . ASN A 1 118 ? 71.376 37.606 19.431 1.00 42.85 96 ASN A C 1
ATOM 745 O O . ASN A 1 118 ? 71.145 37.619 18.232 1.00 43.25 96 ASN A O 1
ATOM 750 N N . ASP A 1 119 ? 71.874 36.555 20.069 1.00 42.31 97 ASP A N 1
ATOM 751 C CA . ASP A 1 119 ? 72.375 35.383 19.347 1.00 41.89 97 ASP A CA 1
ATOM 752 C C . ASP A 1 119 ? 71.283 34.604 18.638 1.00 40.92 97 ASP A C 1
ATOM 753 O O . ASP A 1 119 ? 71.500 34.101 17.535 1.00 40.60 97 ASP A O 1
ATOM 758 N N . PHE A 1 120 ? 70.124 34.491 19.281 1.00 40.08 98 PHE A N 1
ATOM 759 C CA . PHE A 1 120 ? 68.974 33.846 18.668 1.00 39.66 98 PHE A CA 1
ATOM 760 C C . PHE A 1 120 ? 68.483 34.621 17.437 1.00 39.46 98 PHE A C 1
ATOM 761 O O . PHE A 1 120 ? 68.234 34.025 16.389 1.00 39.08 98 PHE A O 1
ATOM 769 N N . GLY A 1 121 ? 68.348 35.940 17.578 1.00 39.40 99 GLY A N 1
ATOM 770 C CA . GLY A 1 121 ? 67.980 36.822 16.466 1.00 39.36 99 GLY A CA 1
ATOM 771 C C . GLY A 1 121 ? 68.883 36.647 15.256 1.00 39.42 99 GLY A C 1
ATOM 772 O O . GLY A 1 121 ? 68.400 36.340 14.157 1.00 39.44 99 GLY A O 1
ATOM 773 N N . ARG A 1 122 ? 70.192 36.811 15.465 1.00 39.34 100 ARG A N 1
ATOM 774 C CA . ARG A 1 122 ? 71.199 36.636 14.407 1.00 39.50 100 ARG A CA 1
ATOM 775 C C . ARG A 1 122 ? 71.153 35.255 13.761 1.00 39.44 100 ARG A C 1
ATOM 776 O O . ARG A 1 122 ? 71.416 35.112 12.567 1.00 39.72 100 ARG A O 1
ATOM 778 N N . ALA A 1 123 ? 70.815 34.246 14.558 1.00 39.38 101 ALA A N 1
ATOM 779 C CA . ALA A 1 123 ? 70.585 32.893 14.058 1.00 39.45 101 ALA A CA 1
ATOM 780 C C . ALA A 1 123 ? 69.405 32.793 13.069 1.00 39.37 101 ALA A C 1
ATOM 781 O O . ALA A 1 123 ? 69.393 31.916 12.205 1.00 39.19 101 ALA A O 1
ATOM 783 N N . LEU A 1 124 ? 68.419 33.681 13.205 1.00 39.48 102 LEU A N 1
ATOM 784 C CA . LEU A 1 124 ? 67.241 33.683 12.323 1.00 39.94 102 LEU A CA 1
ATOM 785 C C . LEU A 1 124 ? 67.176 34.895 11.392 1.00 40.63 102 LEU A C 1
ATOM 786 O O . LEU A 1 124 ? 66.172 35.103 10.710 1.00 40.43 102 LEU A O 1
ATOM 791 N N . HIS A 1 125 ? 68.241 35.692 11.389 1.00 41.47 103 HIS A N 1
ATOM 792 C CA . HIS A 1 125 ? 68.357 36.881 10.547 1.00 42.76 103 HIS A CA 1
ATOM 793 C C . HIS A 1 125 ? 67.286 37.929 10.844 1.00 43.14 103 HIS A C 1
ATOM 794 O O . HIS A 1 125 ? 66.797 38.602 9.937 1.00 43.32 103 HIS A O 1
ATOM 801 N N . ILE A 1 126 ? 66.919 38.071 12.111 1.00 43.49 104 ILE A N 1
ATOM 802 C CA . ILE A 1 126 ? 66.000 39.128 12.493 1.00 43.98 104 ILE A CA 1
ATOM 803 C C . ILE A 1 126 ? 66.768 40.452 12.403 1.00 45.03 104 ILE A C 1
ATOM 804 O O . ILE A 1 126 ? 67.876 40.556 12.944 1.00 45.23 104 ILE A O 1
ATOM 809 N N . PRO A 1 127 ? 66.207 41.453 11.687 1.00 45.84 105 PRO A N 1
ATOM 810 C CA . PRO A 1 127 ? 66.832 42.776 11.637 1.00 46.45 105 PRO A CA 1
ATOM 811 C C . PRO A 1 127 ? 66.989 43.361 13.036 1.00 47.32 105 PRO A C 1
ATOM 812 O O . PRO A 1 127 ? 66.138 43.126 13.894 1.00 47.52 105 PRO A O 1
ATOM 816 N N . ASN A 1 128 ? 68.074 44.098 1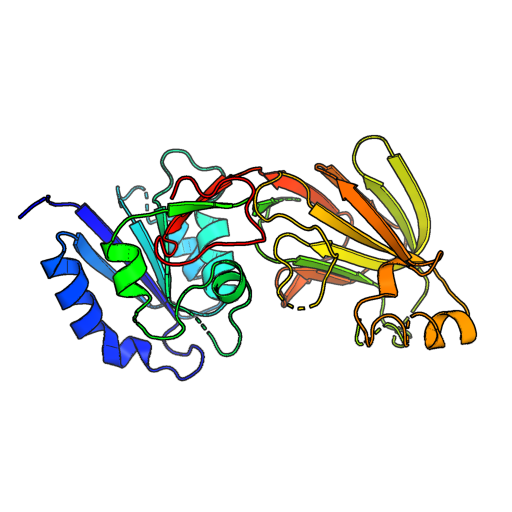3.264 1.00 48.28 106 ASN A N 1
ATOM 817 C CA . ASN A 1 128 ? 68.327 44.733 14.563 1.00 49.37 106 ASN A CA 1
ATOM 818 C C . ASN A 1 128 ? 67.641 46.092 14.640 1.00 49.62 106 ASN A C 1
ATOM 819 O O . ASN A 1 128 ? 67.831 46.871 15.575 1.00 50.01 106 ASN A O 1
ATOM 824 N N . ASP A 1 129 ? 66.820 46.342 13.631 1.00 49.95 107 ASP A N 1
ATOM 825 C CA . ASP A 1 129 ? 66.020 47.542 13.503 1.00 50.22 107 ASP A CA 1
ATOM 826 C C . ASP A 1 129 ? 64.589 47.207 13.971 1.00 49.94 107 ASP A C 1
ATOM 827 O O . ASP A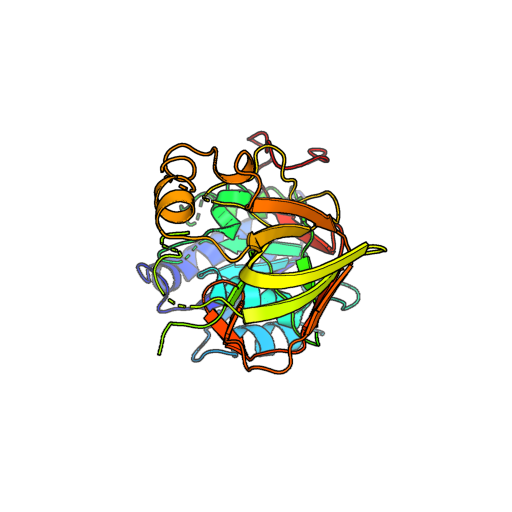 1 129 ? 64.000 46.215 13.523 1.00 49.58 107 ASP A O 1
ATOM 832 N N . ILE A 1 130 ? 64.048 48.015 14.885 1.00 49.76 108 ILE A N 1
ATOM 833 C CA . ILE A 1 130 ? 62.708 47.786 15.447 1.00 49.75 108 ILE A CA 1
ATOM 834 C C . ILE A 1 130 ? 61.632 47.611 14.371 1.00 50.17 108 ILE A C 1
ATOM 835 O O . ILE A 1 130 ? 60.958 46.577 14.328 1.00 50.36 108 ILE A O 1
ATOM 848 N N . GLY A 1 132 ? 61.998 47.148 11.235 1.00 46.88 110 GLY A N 1
ATOM 849 C CA . GLY A 1 132 ? 62.397 46.008 10.412 1.00 44.53 110 GLY A CA 1
ATOM 850 C C . GLY A 1 132 ? 61.975 44.689 11.035 1.00 43.07 110 GLY A C 1
ATOM 851 O O . GLY A 1 132 ? 61.471 43.804 10.337 1.00 42.86 110 GLY A O 1
ATOM 852 N N . ALA A 1 133 ? 62.166 44.561 12.351 1.00 41.45 111 ALA A N 1
ATOM 853 C CA . ALA A 1 133 ? 61.741 43.361 13.084 1.00 39.98 111 ALA A CA 1
ATOM 854 C C . ALA A 1 133 ? 60.216 43.256 13.104 1.00 39.14 111 ALA A C 1
ATOM 855 O O . ALA A 1 133 ? 59.653 42.165 13.001 1.00 38.64 111 ALA A O 1
ATOM 857 N N . LEU A 1 134 ? 59.556 44.405 13.221 1.00 38.41 112 LEU A N 1
ATOM 858 C CA . LEU A 1 134 ? 58.106 44.483 13.127 1.00 37.88 112 LEU A CA 1
ATOM 859 C C . LEU A 1 134 ? 57.601 44.147 11.723 1.00 38.00 112 LEU A C 1
ATOM 860 O O . LEU A 1 134 ? 56.538 43.539 11.572 1.00 38.09 112 LEU A O 1
ATOM 865 N N . ASP A 1 135 ? 58.361 44.530 10.701 1.00 37.77 113 ASP A N 1
ATOM 866 C CA . ASP A 1 135 ? 57.997 44.180 9.327 1.00 37.96 113 ASP A CA 1
ATOM 867 C C . ASP A 1 135 ? 57.966 42.667 9.139 1.00 37.27 113 ASP A C 1
ATOM 868 O O . ASP A 1 135 ? 57.079 42.137 8.456 1.00 37.54 113 ASP A O 1
ATOM 873 N N . VAL A 1 136 ? 58.918 41.980 9.768 1.00 36.37 114 VAL A N 1
ATOM 874 C CA . VAL A 1 136 ? 58.995 40.518 9.721 1.00 35.51 114 VAL A CA 1
ATOM 875 C C . VAL A 1 136 ? 57.774 39.847 10.375 1.00 35.17 114 VAL A C 1
ATOM 876 O O . VAL A 1 136 ? 57.218 38.890 9.829 1.00 34.39 114 VAL A O 1
ATOM 880 N N . ILE A 1 137 ? 57.361 40.371 11.533 1.00 35.07 115 ILE A N 1
ATOM 881 C CA . ILE A 1 137 ? 56.178 39.880 12.249 1.00 34.59 115 ILE A CA 1
ATOM 882 C C . ILE A 1 137 ? 54.900 40.123 11.431 1.00 34.96 115 ILE A C 1
ATOM 883 O O . ILE A 1 137 ? 54.156 39.190 11.148 1.00 34.66 115 ILE A O 1
ATOM 888 N N . ILE A 1 138 ? 54.666 41.376 11.050 1.00 35.42 116 ILE A N 1
ATOM 889 C CA . ILE A 1 138 ? 53.495 41.755 10.258 1.00 36.03 116 ILE A CA 1
ATOM 890 C C . ILE A 1 138 ? 53.332 40.929 8.950 1.00 36.76 116 ILE A C 1
ATOM 891 O O . ILE A 1 138 ? 52.212 40.528 8.597 1.00 36.75 116 ILE A O 1
ATOM 896 N N . GLU A 1 139 ? 54.442 40.640 8.272 1.00 37.15 117 GLU A N 1
ATOM 897 C CA . GLU A 1 139 ? 54.416 39.835 7.046 1.00 38.14 117 GLU A CA 1
ATOM 898 C C . GLU A 1 139 ? 54.004 38.377 7.256 1.00 38.03 117 GLU A C 1
ATOM 899 O O . GLU A 1 139 ? 53.541 37.715 6.316 1.00 38.48 117 GLU A O 1
ATOM 905 N N . GLY A 1 140 ? 54.179 37.872 8.475 1.00 37.49 118 GLY A N 1
ATOM 906 C CA . GLY A 1 140 ? 53.516 36.644 8.897 1.00 36.89 118 GLY A CA 1
ATOM 907 C C . GLY A 1 140 ? 54.124 35.316 8.501 1.00 36.93 118 GLY A C 1
ATOM 908 O O . GLY A 1 140 ? 53.511 34.272 8.708 1.00 36.31 118 GLY A O 1
ATOM 909 N N . HIS A 1 141 ? 55.320 35.340 7.925 1.00 37.51 119 HIS A N 1
ATOM 910 C CA . HIS A 1 141 ? 56.037 34.098 7.634 1.00 38.47 119 HIS A CA 1
ATOM 911 C C . HIS A 1 141 ? 56.813 33.646 8.861 1.00 38.08 119 HIS A C 1
ATOM 912 O O . HIS A 1 141 ? 57.470 34.458 9.511 1.00 38.14 119 HIS A O 1
ATOM 919 N N . SER A 1 142 ? 56.704 32.358 9.181 1.00 37.78 120 SER A N 1
ATOM 920 C CA . SER A 1 142 ? 57.303 31.808 10.387 1.00 37.71 120 SER A CA 1
ATOM 921 C C . SER A 1 142 ? 57.954 30.436 10.201 1.00 37.65 120 SER A C 1
ATOM 922 O O . SER A 1 142 ? 57.548 29.661 9.335 1.00 37.69 120 SER A O 1
ATOM 925 N N . THR A 1 143 ? 58.954 30.157 11.040 1.00 37.45 121 THR A N 1
ATOM 926 C CA . THR A 1 143 ? 59.679 28.880 11.065 1.00 37.50 121 THR A CA 1
ATOM 927 C C . THR A 1 143 ? 59.568 28.175 12.411 1.00 36.82 121 THR A C 1
ATOM 928 O O . THR A 1 143 ? 59.403 28.812 13.449 1.00 37.06 121 THR A O 1
ATOM 932 N N . LYS A 1 144 ? 59.686 26.857 12.402 1.00 36.04 122 LYS A N 1
ATOM 933 C CA . LYS A 1 144 ? 59.760 26.128 13.647 1.00 35.56 122 LYS A CA 1
ATOM 934 C C . LYS A 1 144 ? 61.208 25.765 13.987 1.00 35.24 122 LYS A C 1
ATOM 935 O O . LYS A 1 144 ? 61.943 25.222 13.157 1.00 35.11 122 LYS A O 1
ATOM 941 N N . VAL A 1 145 ? 61.620 26.126 15.199 1.00 34.51 123 VAL A N 1
ATOM 942 C CA . VAL A 1 145 ? 62.978 25.862 15.664 1.00 33.60 123 VAL A CA 1
ATOM 943 C C . VAL A 1 145 ? 62.933 24.911 16.845 1.00 33.16 123 VAL A C 1
ATOM 944 O O . VAL A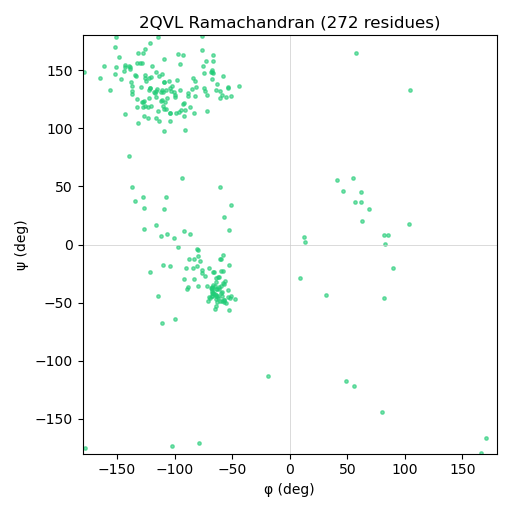 1 145 ? 61.957 24.900 17.593 1.00 32.77 123 VAL A O 1
ATOM 948 N N . ASP A 1 146 ? 63.971 24.086 16.977 1.00 33.27 124 ASP A N 1
ATOM 949 C CA . ASP A 1 146 ? 64.139 23.235 18.143 1.00 33.16 124 ASP A CA 1
ATOM 950 C C . ASP A 1 146 ? 64.413 24.126 19.342 1.00 32.50 124 ASP A C 1
ATOM 951 O O . ASP A 1 146 ? 65.015 25.208 19.215 1.00 32.52 124 ASP A O 1
ATOM 956 N N . ILE A 1 147 ? 63.971 23.671 20.504 1.00 31.29 125 ILE A N 1
ATOM 957 C CA . ILE A 1 147 ? 64.447 24.226 21.756 1.00 30.55 125 ILE A CA 1
ATOM 958 C C . ILE A 1 147 ? 64.965 23.065 22.591 1.00 30.89 125 ILE A C 1
ATOM 959 O O . ILE A 1 147 ? 64.769 21.891 22.233 1.00 31.15 125 ILE A O 1
ATOM 964 N N . GLY A 1 148 ? 65.661 23.387 23.672 1.00 30.93 126 GLY A N 1
ATOM 965 C CA . GLY A 1 148 ? 66.178 22.375 24.573 1.00 31.34 126 GLY A CA 1
ATOM 966 C C . GLY A 1 148 ? 65.439 22.389 25.889 1.00 31.89 126 GLY A C 1
ATOM 967 O O . GLY A 1 148 ? 65.085 23.452 26.413 1.00 31.16 126 GLY A O 1
ATOM 968 N N . LYS A 1 149 ? 65.182 21.193 26.404 1.00 32.79 127 LYS A N 1
ATOM 969 C CA . LYS A 1 149 ? 64.731 21.040 27.778 1.00 34.00 127 LYS A CA 1
ATOM 970 C C . LYS A 1 149 ? 65.906 20.573 28.637 1.00 34.58 127 LYS A C 1
ATOM 971 O O . LYS A 1 149 ? 66.653 19.675 28.245 1.00 34.10 127 LYS A O 1
ATOM 985 N N . ASN A 1 151 ? 66.406 19.334 32.547 1.00 37.59 129 ASN A N 1
ATOM 986 C CA . ASN A 1 151 ? 65.645 18.960 33.724 1.00 37.67 129 ASN A CA 1
ATOM 987 C C . ASN A 1 151 ? 64.228 19.509 33.530 1.00 37.92 129 ASN A C 1
ATOM 988 O O . ASN A 1 151 ? 63.544 19.072 32.605 1.00 38.09 129 ASN A O 1
ATOM 993 N N . ASN A 1 152 ? 63.812 20.484 34.334 1.00 38.01 130 ASN A N 1
ATOM 994 C CA . ASN A 1 152 ? 62.467 21.050 34.205 1.00 38.29 130 ASN A CA 1
ATOM 995 C C . ASN A 1 152 ? 62.378 22.463 33.590 1.00 37.66 130 ASN A C 1
ATOM 996 O O . ASN A 1 152 ? 61.303 23.077 33.593 1.00 37.57 130 ASN A O 1
ATOM 1001 N N . ARG A 1 153 ? 63.501 22.968 33.069 1.00 36.53 131 ARG A N 1
ATOM 1002 C CA . ARG A 1 153 ? 63.548 24.287 32.425 1.00 35.45 131 ARG A CA 1
ATOM 1003 C C . ARG A 1 153 ? 63.854 24.185 30.921 1.00 33.60 131 ARG A C 1
ATOM 1004 O O . ARG A 1 153 ? 64.075 23.088 30.392 1.00 32.71 131 ARG A O 1
ATOM 1012 N N . TYR A 1 154 ? 63.883 25.333 30.240 1.00 31.95 132 TYR A N 1
ATOM 1013 C CA . TYR A 1 154 ? 64.103 25.354 28.781 1.00 30.13 132 TYR A CA 1
ATOM 1014 C C . TYR A 1 154 ? 65.184 26.329 28.350 1.00 29.56 132 TYR A C 1
ATOM 1015 O O . TYR A 1 154 ? 65.473 27.299 29.056 1.00 29.76 132 TYR A O 1
ATOM 1024 N N . PHE A 1 155 ? 65.772 26.068 27.183 1.00 28.59 133 PHE A N 1
ATOM 1025 C CA . PHE A 1 155 ? 66.755 26.975 26.588 1.00 27.26 133 PHE A CA 1
ATOM 1026 C C . PHE A 1 155 ? 66.724 26.960 25.055 1.00 27.55 133 PHE A C 1
ATOM 1027 O O . PHE A 1 155 ? 66.218 26.017 24.451 1.00 26.59 133 PHE A O 1
ATOM 1035 N N . ILE A 1 156 ? 67.287 28.009 24.451 1.00 28.06 134 ILE A N 1
ATOM 1036 C CA . ILE A 1 156 ? 67.166 28.274 23.016 1.00 28.59 134 ILE A CA 1
ATOM 1037 C C . ILE A 1 156 ? 68.509 28.347 22.258 1.00 29.04 134 ILE A C 1
ATOM 1038 O O . ILE A 1 156 ? 68.548 28.135 21.042 1.00 29.65 134 ILE A O 1
ATOM 1043 N N . ASN A 1 157 ? 69.595 28.651 22.968 1.00 28.92 135 ASN A N 1
ATOM 1044 C CA . ASN A 1 157 ? 70.901 28.833 22.342 1.00 29.23 135 ASN A CA 1
ATOM 1045 C C . ASN A 1 157 ? 71.917 27.735 22.689 1.00 29.74 135 ASN A C 1
ATOM 1046 O O . ASN A 1 157 ? 72.318 26.950 21.818 1.00 29.51 135 ASN A O 1
ATOM 1051 N N . LEU A 1 158 ? 72.334 27.684 23.952 1.00 30.29 136 LEU A N 1
ATOM 1052 C CA . LEU A 1 158 ? 73.365 26.748 24.361 1.00 31.18 136 LEU A CA 1
ATOM 1053 C C . LEU A 1 158 ? 73.432 26.478 25.866 1.00 31.37 136 LEU A C 1
ATOM 1054 O O . LEU A 1 158 ? 73.043 27.313 26.697 1.00 31.02 136 LEU A O 1
ATOM 1059 N N . ALA A 1 159 ? 73.936 25.290 26.189 1.00 31.55 137 ALA A N 1
ATOM 1060 C CA . ALA A 1 159 ? 74.326 24.949 27.545 1.00 32.25 137 ALA A CA 1
ATOM 1061 C C . ALA A 1 159 ? 75.785 24.475 27.545 1.00 32.86 137 ALA A C 1
ATOM 1062 O O . ALA A 1 159 ? 76.229 23.788 26.622 1.00 32.95 137 ALA A O 1
ATOM 1064 N N . ALA A 1 160 ? 76.530 24.875 28.570 1.00 33.80 138 ALA A N 1
ATOM 1065 C CA . ALA A 1 160 ? 77.933 24.507 28.706 1.00 35.17 138 ALA A CA 1
ATOM 1066 C C . ALA A 1 160 ? 78.262 24.165 30.161 1.00 36.15 138 ALA A C 1
ATOM 1067 O O . ALA A 1 160 ? 77.632 24.677 31.073 1.00 36.46 138 ALA A O 1
ATOM 1069 N N . GLY A 1 161 ? 79.241 23.294 30.369 1.00 37.39 139 GLY A N 1
ATOM 1070 C CA . GLY A 1 161 ? 79.618 22.881 31.711 1.00 39.52 139 GLY A CA 1
ATOM 1071 C C . GLY A 1 161 ? 81.095 22.586 31.881 1.00 41.12 139 GLY A C 1
ATOM 1072 O O . GLY A 1 161 ? 81.751 22.044 30.989 1.00 40.71 139 GLY A O 1
ATOM 1073 N N . GLY A 1 162 ? 81.614 22.956 33.044 1.00 42.78 140 GLY A N 1
ATOM 1074 C CA . GLY A 1 162 ? 83.001 22.691 33.396 1.00 44.98 140 GLY A CA 1
ATOM 1075 C C . GLY A 1 162 ? 83.314 23.164 34.799 1.00 46.55 140 GLY A C 1
ATOM 1076 O O . GLY A 1 162 ? 82.430 23.616 35.524 1.00 46.64 140 GLY A O 1
ATOM 1077 N N . GLN A 1 163 ? 84.585 23.060 35.171 1.00 48.42 141 GLN A N 1
ATOM 1078 C CA . GLN A 1 163 ? 85.066 23.453 36.487 1.00 50.11 141 GLN A CA 1
ATOM 1079 C C . GLN A 1 163 ? 86.259 24.388 36.324 1.00 50.92 141 GLN A C 1
ATOM 1080 O O . GLN A 1 163 ? 87.241 24.035 35.677 1.00 51.06 141 GLN A O 1
ATOM 1086 N N . LEU A 1 164 ? 86.164 25.590 36.884 1.00 52.18 142 LEU A N 1
ATOM 1087 C CA . LEU A 1 164 ? 87.294 26.514 36.895 1.00 53.50 142 LEU A CA 1
ATOM 1088 C C . LEU A 1 164 ? 88.397 25.963 37.792 1.00 54.22 142 LEU A C 1
ATOM 1089 O O . LEU A 1 164 ? 88.115 25.370 38.833 1.00 54.55 142 LEU A O 1
ATOM 1094 N N . THR A 1 165 ? 89.650 26.150 37.379 1.00 55.21 143 THR A N 1
ATOM 1095 C CA . THR A 1 165 ? 90.799 25.648 38.140 1.00 55.90 143 THR A CA 1
ATOM 1096 C C . THR A 1 165 ? 90.868 26.324 39.520 1.00 56.48 143 THR A C 1
ATOM 1097 O O . THR A 1 165 ? 90.611 27.531 39.641 1.00 56.45 143 THR A O 1
ATOM 1101 N N . GLN A 1 166 ? 91.172 25.513 40.540 1.00 57.13 144 GLN A N 1
ATOM 1102 C CA . GLN A 1 166 ? 91.325 25.931 41.953 1.00 57.79 144 GLN A CA 1
ATOM 1103 C C . GLN A 1 166 ? 90.823 27.336 42.314 1.00 58.21 144 GLN A C 1
ATOM 1104 O O . GLN A 1 166 ? 91.573 28.325 42.269 1.00 58.60 144 GLN A O 1
ATOM 1106 N N . PHE A 1 189 ? 85.085 28.923 23.664 1.00 43.39 167 PHE A N 1
ATOM 1107 C CA . PHE A 1 189 ? 86.384 28.259 23.805 1.00 44.03 167 PHE A CA 1
ATOM 1108 C C . PHE A 1 189 ? 87.473 29.054 24.522 1.00 43.94 167 PHE A C 1
ATOM 1109 O O . PHE A 1 189 ? 88.410 28.466 25.033 1.00 43.49 167 PHE A O 1
ATOM 1117 N N . GLU A 1 190 ? 87.357 30.378 24.539 1.00 44.79 168 GLU A N 1
ATOM 1118 C CA . GLU A 1 190 ? 88.348 31.261 25.183 1.00 45.87 168 GLU A CA 1
ATOM 1119 C C . GLU A 1 190 ? 88.708 30.885 26.631 1.00 45.80 168 GLU A C 1
ATOM 1120 O O . GLU A 1 190 ? 89.768 31.238 27.127 1.00 45.81 168 GLU A O 1
ATOM 1134 N N . LEU A 1 192 ? 88.878 27.761 27.857 1.00 44.31 170 LEU A N 1
ATOM 1135 C CA . LEU A 1 192 ? 89.460 26.419 27.934 1.00 43.30 170 LEU A CA 1
ATOM 1136 C C . LEU A 1 192 ? 90.732 26.304 28.809 1.00 42.76 170 LEU A C 1
ATOM 1137 O O . LEU A 1 192 ? 90.827 25.378 29.615 1.00 42.30 170 LEU A O 1
ATOM 1142 N N . PRO A 1 193 ? 91.705 27.234 28.658 1.00 42.50 171 PRO A N 1
ATOM 1143 C CA . PRO A 1 193 ? 92.868 27.249 29.559 1.00 42.72 171 PRO A CA 1
ATOM 1144 C C . PRO A 1 193 ? 92.574 27.444 31.062 1.00 43.42 171 PRO A C 1
ATOM 1145 O O . PRO A 1 193 ? 93.478 27.243 31.873 1.00 43.40 171 PRO A O 1
ATOM 1149 N N . GLN A 1 194 ? 91.347 27.833 31.425 1.00 44.14 172 GLN A N 1
ATOM 1150 C CA . GLN A 1 194 ? 90.936 27.958 32.841 1.00 44.95 172 GLN A CA 1
ATOM 1151 C C . GLN A 1 194 ? 90.272 26.704 33.380 1.00 45.25 172 GLN A C 1
ATOM 1152 O O . GLN A 1 194 ? 89.998 26.620 34.569 1.00 45.71 172 GLN A O 1
ATOM 1166 N N . LYS A 1 196 ? 89.565 22.774 34.493 1.00 46.71 174 LYS A N 1
ATOM 1167 C CA . LYS A 1 196 ? 90.224 21.689 35.169 1.00 47.21 174 LYS A CA 1
ATOM 1168 C C . LYS A 1 196 ? 89.584 20.401 34.679 1.00 47.31 174 LYS A C 1
ATOM 1169 O O . LYS A 1 196 ? 88.362 20.307 34.611 1.00 47.59 174 LYS A O 1
ATOM 1175 N N . ALA A 1 197 ? 90.402 19.417 34.319 1.00 47.47 175 ALA A N 1
ATOM 1176 C CA . ALA A 1 197 ? 89.890 18.103 33.958 1.00 47.78 175 ALA A CA 1
ATOM 1177 C C . ALA A 1 197 ? 89.007 17.574 35.080 1.00 48.19 175 ALA A C 1
ATOM 1178 O O . ALA A 1 197 ? 89.356 17.667 36.259 1.00 48.53 175 ALA A O 1
ATOM 1180 N N . VAL A 1 198 ? 87.856 17.037 34.698 1.00 48.39 176 VAL A N 1
ATOM 1181 C CA . VAL A 1 198 ? 86.869 16.515 35.626 1.00 48.34 176 VAL A CA 1
ATOM 1182 C C . VAL A 1 198 ? 86.372 15.197 35.046 1.00 48.18 176 VAL A C 1
ATOM 1183 O O . VAL A 1 198 ? 86.120 15.108 33.840 1.00 48.39 176 VAL A O 1
ATOM 1187 N N . ASP A 1 199 ? 86.242 14.166 35.879 1.00 47.88 177 ASP A N 1
ATOM 1188 C CA . ASP A 1 199 ? 85.615 12.929 35.411 1.00 47.51 177 ASP A CA 1
ATOM 1189 C C . ASP A 1 199 ? 84.110 13.128 35.266 1.00 47.09 177 ASP A C 1
ATOM 1190 O O . ASP A 1 199 ? 83.460 13.665 36.164 1.00 46.94 177 ASP A O 1
ATOM 1195 N N . LEU A 1 200 ? 83.579 12.696 34.123 1.00 46.73 178 LEU A N 1
ATOM 1196 C CA . LEU A 1 200 ? 82.181 12.912 33.752 1.00 46.34 178 LEU A CA 1
ATOM 1197 C C . LEU A 1 200 ? 81.639 11.707 33.029 1.00 45.81 178 LEU A C 1
ATOM 1198 O O . LEU A 1 200 ? 82.380 10.978 32.372 1.00 45.82 178 LEU A O 1
ATOM 1203 N N . ARG A 1 201 ? 80.334 11.504 33.127 1.00 45.38 179 ARG A N 1
ATOM 1204 C CA . ARG A 1 201 ? 79.678 10.653 32.153 1.00 45.10 179 ARG A CA 1
ATOM 1205 C C . ARG A 1 201 ? 78.569 11.385 31.408 1.00 44.86 179 ARG A C 1
ATOM 1206 O O . ARG A 1 201 ? 77.762 12.112 31.991 1.00 44.73 179 ARG A O 1
ATOM 1214 N N . ILE A 1 202 ? 78.580 11.193 30.100 1.00 44.65 180 ILE A N 1
ATOM 1215 C CA . ILE A 1 202 ? 77.607 11.776 29.216 1.00 44.49 180 ILE A CA 1
ATOM 1216 C C . ILE A 1 202 ? 77.015 10.639 28.395 1.00 44.86 180 ILE A C 1
ATOM 1217 O O . ILE A 1 202 ? 77.706 10.027 27.572 1.00 44.49 180 ILE A O 1
ATOM 1222 N N . GLU A 1 203 ? 75.746 10.339 28.675 1.00 45.27 181 GLU A N 1
ATOM 1223 C CA . GLU A 1 203 ? 74.957 9.407 27.884 1.00 45.99 181 GLU A CA 1
ATOM 1224 C C . GLU A 1 203 ? 74.265 10.230 26.823 1.00 45.79 181 GLU A C 1
ATOM 1225 O O . GLU A 1 203 ? 73.458 11.099 27.132 1.00 45.71 181 GLU A O 1
ATOM 1231 N N . TYR A 1 204 ? 74.602 9.978 25.572 1.00 45.92 182 TYR A N 1
ATOM 1232 C CA . TYR A 1 204 ? 73.975 10.700 24.482 1.00 46.04 182 TYR A CA 1
ATOM 1233 C C . TYR A 1 204 ? 73.350 9.705 23.539 1.00 46.45 182 TYR A C 1
ATOM 1234 O O . TYR A 1 204 ? 74.044 8.971 22.833 1.00 46.06 182 TYR A O 1
ATOM 1243 N N . ASP A 1 205 ? 72.019 9.689 23.568 1.00 47.17 183 ASP A N 1
ATOM 1244 C CA . ASP A 1 205 ? 71.219 8.691 22.884 1.00 47.87 183 ASP A CA 1
ATOM 1245 C C . ASP A 1 205 ? 71.639 7.294 23.352 1.00 48.20 183 ASP A C 1
ATOM 1246 O O . ASP A 1 205 ? 71.585 7.016 24.552 1.00 48.61 183 ASP A O 1
ATOM 1251 N N . GLY A 1 206 ? 72.070 6.426 22.448 1.00 48.25 184 GLY A N 1
ATOM 1252 C CA . GLY A 1 206 ? 72.495 5.088 22.869 1.00 48.47 184 GLY A CA 1
ATOM 1253 C C . GLY A 1 206 ? 73.869 5.027 23.524 1.00 48.43 184 GLY A C 1
ATOM 1254 O O . GLY A 1 206 ? 74.162 4.095 24.279 1.00 49.08 184 GLY A O 1
ATOM 1255 N N . ASN A 1 207 ? 74.703 6.030 23.256 1.00 47.79 185 ASN A N 1
ATOM 1256 C CA . ASN A 1 207 ? 76.141 5.947 23.536 1.00 47.10 185 ASN A CA 1
ATOM 1257 C C . ASN A 1 207 ? 76.587 6.579 24.847 1.00 46.24 185 ASN A C 1
ATOM 1258 O O . ASN A 1 207 ? 75.855 7.352 25.464 1.00 46.13 185 ASN A O 1
ATOM 1263 N N . VAL A 1 208 ? 77.801 6.236 25.265 1.00 45.40 186 VAL A N 1
ATOM 1264 C CA . VAL A 1 208 ? 78.320 6.657 26.557 1.00 44.41 186 VAL A CA 1
ATOM 1265 C C . VAL A 1 208 ? 79.728 7.208 26.385 1.00 44.05 186 VAL A C 1
ATOM 1266 O O . VAL A 1 208 ? 80.605 6.554 25.805 1.00 44.26 186 VAL A O 1
ATOM 1270 N N . PHE A 1 209 ? 79.930 8.432 26.855 1.00 43.17 187 PHE 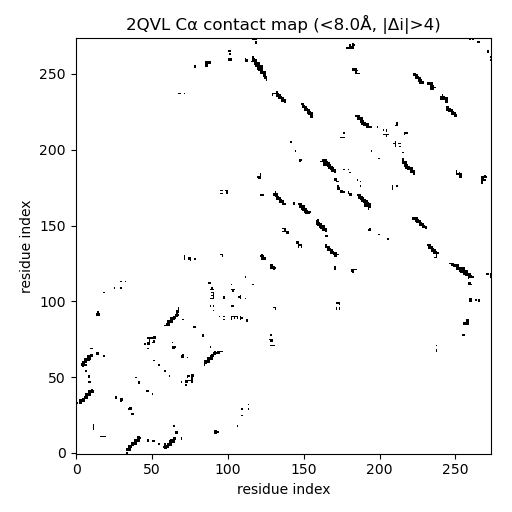A N 1
ATOM 1271 C CA . PHE A 1 209 ? 81.265 8.936 27.077 1.00 41.97 187 PHE A CA 1
ATOM 1272 C C . PHE A 1 209 ? 81.488 8.870 28.570 1.00 41.91 187 PHE A C 1
ATOM 1273 O O . PHE A 1 209 ? 80.632 9.299 29.357 1.00 41.28 187 PHE A O 1
ATOM 1281 N N . GLN A 1 210 ? 82.638 8.331 28.957 1.00 41.75 188 GLN A N 1
ATOM 1282 C CA . GLN A 1 210 ? 82.985 8.240 30.356 1.00 41.77 188 GLN A CA 1
ATOM 1283 C C . GLN A 1 210 ? 84.472 8.476 30.503 1.00 41.29 188 GLN A C 1
ATOM 1284 O O . GLN A 1 210 ? 85.289 7.678 30.054 1.00 41.46 188 GLN A O 1
ATOM 1290 N N . GLY A 1 211 ? 84.826 9.591 31.119 1.00 40.62 189 GLY A N 1
ATOM 1291 C CA . GLY A 1 211 ? 86.218 9.972 31.193 1.00 40.05 189 GLY A CA 1
ATOM 1292 C C . GLY A 1 211 ? 86.355 11.405 31.627 1.00 39.64 189 GLY A C 1
ATOM 1293 O O . GLY A 1 211 ? 85.362 12.078 31.876 1.00 39.85 189 GLY A O 1
ATOM 1294 N N . GLU A 1 212 ? 87.595 11.867 31.721 1.00 39.36 190 GLU A N 1
ATOM 1295 C CA . GLU A 1 212 ? 87.876 13.224 32.154 1.00 38.60 190 GLU A CA 1
ATOM 1296 C C . GLU A 1 212 ? 87.721 14.198 30.991 1.00 37.89 190 GLU A C 1
ATOM 1297 O O . GLU A 1 212 ? 88.096 13.898 29.853 1.00 37.35 190 GLU A O 1
ATOM 1303 N N . ALA A 1 213 ? 87.163 15.366 31.294 1.00 36.90 191 ALA A N 1
ATOM 1304 C CA . ALA A 1 213 ? 86.815 16.341 30.284 1.00 35.98 191 ALA A CA 1
ATOM 1305 C C . ALA A 1 213 ? 87.063 17.729 30.820 1.00 35.38 191 ALA A C 1
ATOM 1306 O O . ALA A 1 213 ? 86.952 17.975 32.018 1.00 35.41 191 ALA A O 1
ATOM 1308 N N . LEU A 1 214 ? 87.411 18.633 29.917 1.00 34.65 192 LEU A N 1
ATOM 1309 C CA . LEU A 1 214 ? 87.621 20.021 30.256 1.00 34.03 192 LEU A CA 1
ATOM 1310 C C . LEU A 1 214 ? 86.334 20.821 30.091 1.00 34.04 192 LEU A C 1
ATOM 1311 O O . LEU A 1 214 ? 86.103 21.799 30.801 1.00 33.52 192 LEU A O 1
ATOM 1316 N N . LEU A 1 215 ? 85.484 20.386 29.166 1.00 34.03 193 LEU A N 1
ATOM 1317 C CA . LEU A 1 215 ? 84.328 21.174 28.778 1.00 34.45 193 LEU A CA 1
ATOM 1318 C C . LEU A 1 215 ? 83.331 20.326 27.997 1.00 34.49 193 LEU A C 1
ATOM 1319 O O . LEU A 1 215 ? 83.726 19.452 27.231 1.00 34.69 193 LEU A O 1
ATOM 1324 N N . PHE A 1 216 ? 82.043 20.569 28.214 1.00 34.68 194 PHE A N 1
ATOM 1325 C CA . PHE A 1 216 ? 81.018 20.100 27.289 1.00 35.05 194 PHE A CA 1
ATOM 1326 C C . PHE A 1 216 ? 80.132 21.265 26.841 1.00 35.54 194 PHE A C 1
ATOM 1327 O O . PHE A 1 216 ? 79.881 22.197 27.626 1.00 34.86 194 PHE A O 1
ATOM 1335 N N . PHE A 1 217 ? 79.719 21.218 25.566 1.00 35.91 195 PHE A N 1
ATOM 1336 C CA . PHE A 1 217 ? 78.775 22.165 24.953 1.00 36.53 195 PHE A CA 1
ATOM 1337 C C . PHE A 1 217 ? 77.572 21.403 24.395 1.00 36.40 195 PHE A C 1
ATOM 1338 O O . PHE A 1 217 ? 77.734 20.386 23.712 1.00 35.74 195 PHE A O 1
ATOM 1346 N N . LEU A 1 218 ? 76.371 21.895 24.682 1.00 36.57 196 LEU A N 1
ATOM 1347 C CA . LEU A 1 218 ? 75.180 21.492 23.928 1.00 36.89 196 LEU A CA 1
ATOM 1348 C C . LEU A 1 218 ? 74.651 22.733 23.223 1.00 36.89 196 LEU A C 1
ATOM 1349 O O . LEU A 1 218 ? 74.128 23.648 23.869 1.00 36.38 196 LEU A O 1
ATOM 1354 N N . GLY A 1 219 ? 74.806 22.760 21.903 1.00 37.11 197 GLY A N 1
ATOM 1355 C CA . GLY A 1 219 ? 74.353 23.892 21.097 1.00 38.02 197 GLY A CA 1
ATOM 1356 C C . GLY A 1 219 ? 73.047 23.641 20.363 1.00 38.41 197 GLY A C 1
ATOM 1357 O O . GLY A 1 219 ? 72.838 22.574 19.797 1.00 37.93 197 GLY A O 1
ATOM 1358 N N . LEU A 1 220 ? 72.162 24.630 20.393 1.00 39.58 198 LEU A N 1
ATOM 1359 C CA . LEU A 1 220 ? 70.981 24.639 19.530 1.00 40.78 198 LEU A CA 1
ATOM 1360 C C . LEU A 1 220 ? 71.240 25.544 18.328 1.00 42.58 198 LEU A C 1
ATOM 1361 O O . LEU A 1 220 ? 71.279 25.072 17.190 1.00 42.88 198 LEU A O 1
ATOM 1366 N N . THR A 1 221 ? 71.429 26.836 18.594 1.00 44.97 199 THR A N 1
ATOM 1367 C CA . THR A 1 221 ? 71.896 27.802 17.592 1.00 47.51 199 THR A CA 1
ATOM 1368 C C . THR A 1 221 ? 73.422 27.868 17.694 1.00 49.64 199 THR A C 1
ATOM 1369 O O . THR A 1 221 ? 73.978 27.421 18.698 1.00 49.99 199 THR A O 1
ATOM 1373 N N . ASN A 1 222 ? 74.109 28.400 16.681 1.00 52.28 200 ASN A N 1
ATOM 1374 C CA . ASN A 1 222 ? 75.580 28.502 16.772 1.00 54.95 200 ASN A CA 1
ATOM 1375 C C . ASN A 1 222 ? 76.233 29.798 16.292 1.00 56.55 200 ASN A C 1
ATOM 1376 O O . ASN A 1 222 ? 77.211 29.768 15.555 1.00 57.01 200 ASN A O 1
ATOM 1381 N N . SER A 1 223 ? 75.713 30.933 16.748 1.00 58.77 201 SER A N 1
ATOM 1382 C CA . SER A 1 223 ? 76.235 32.229 16.319 1.00 60.74 201 SER A CA 1
ATOM 1383 C C . SER A 1 223 ? 76.508 33.197 17.479 1.00 62.15 201 SER A C 1
ATOM 1384 O O . SER A 1 223 ? 76.385 34.420 17.317 1.00 62.26 201 SER A O 1
ATOM 1395 N N . LYS A 1 229 ? 82.142 31.238 15.806 1.00 61.48 207 LYS A N 1
ATOM 1396 C CA . LYS A 1 229 ? 81.425 30.136 16.445 1.00 61.33 207 LYS A CA 1
ATOM 1397 C C . LYS A 1 229 ? 80.957 29.134 15.390 1.00 61.27 207 LYS A C 1
ATOM 1398 O O . LYS A 1 229 ? 80.406 29.540 14.352 1.00 61.36 207 LYS A O 1
ATOM 1400 N N . LEU A 1 230 ? 81.178 27.838 15.639 1.00 60.76 208 LEU A N 1
ATOM 1401 C CA . LEU A 1 230 ? 80.746 26.822 14.683 1.00 60.19 208 LEU A CA 1
ATOM 1402 C C . LEU A 1 230 ? 80.982 25.345 15.006 1.00 59.94 208 LEU A C 1
ATOM 1403 O O . LEU A 1 230 ? 81.921 24.950 15.702 1.00 59.90 208 LEU A O 1
ATOM 1405 N N . VAL A 1 231 ? 80.045 24.555 14.503 1.00 59.39 209 VAL A N 1
ATOM 1406 C CA . VAL A 1 231 ? 80.324 23.261 13.914 1.00 58.82 209 VAL A CA 1
ATOM 1407 C C . VAL A 1 231 ? 80.056 23.567 12.423 1.00 58.38 209 VAL A C 1
ATOM 1408 O O . VAL A 1 231 ? 79.423 24.585 12.121 1.00 58.21 209 VAL A O 1
ATOM 1412 N N . PRO A 1 232 ? 80.583 22.754 11.485 1.00 57.93 210 PRO A N 1
ATOM 1413 C CA . PRO A 1 232 ? 80.343 23.159 10.092 1.00 57.50 210 PRO A CA 1
ATOM 1414 C C . PRO A 1 232 ? 78.912 22.952 9.574 1.00 56.84 210 PRO A C 1
ATOM 1415 O O . PRO A 1 232 ? 78.479 23.689 8.693 1.00 57.14 210 PRO A O 1
ATOM 1419 N N . ASP A 1 233 ? 78.189 21.981 10.127 1.00 55.98 211 ASP A N 1
ATOM 1420 C CA . ASP A 1 233 ? 76.939 21.501 9.521 1.00 55.14 211 ASP A CA 1
ATOM 1421 C C . ASP A 1 233 ? 75.704 21.500 10.442 1.00 54.20 211 ASP A C 1
ATOM 1422 O O . ASP A 1 233 ? 74.807 20.663 10.285 1.00 54.00 211 ASP A O 1
ATOM 1427 N N . ALA A 1 234 ? 75.648 22.446 11.377 1.00 52.96 212 ALA A N 1
ATOM 1428 C CA . ALA A 1 234 ? 74.588 22.467 12.391 1.00 51.82 212 ALA A CA 1
ATOM 1429 C C . ALA A 1 234 ? 73.283 23.091 11.892 1.00 50.97 212 ALA A C 1
ATOM 1430 O O . ALA A 1 234 ? 73.282 24.146 11.254 1.00 50.77 212 ALA A O 1
ATOM 1432 N N . LYS A 1 235 ? 72.178 22.426 12.211 1.00 49.81 213 LYS A N 1
ATOM 1433 C CA . LYS A 1 235 ? 70.843 22.887 11.861 1.00 48.57 213 LYS A CA 1
ATOM 1434 C C . LYS A 1 235 ? 70.041 23.321 13.081 1.00 47.89 213 LYS A C 1
ATOM 1435 O O . LYS A 1 235 ? 70.181 22.758 14.166 1.00 48.04 213 LYS A O 1
ATOM 1441 N N . LEU A 1 236 ? 69.189 24.321 12.893 1.00 46.79 214 LEU A N 1
ATOM 1442 C CA . LEU A 1 236 ? 68.274 24.769 13.928 1.00 45.86 214 LEU A CA 1
ATOM 1443 C C . LEU A 1 236 ? 67.041 23.881 13.935 1.00 45.53 214 LEU A C 1
ATOM 1444 O O . LEU A 1 236 ? 66.267 23.881 14.887 1.00 45.39 214 LEU A O 1
ATOM 1449 N N . ASP A 1 237 ? 66.923 23.089 12.874 1.00 45.22 215 ASP A N 1
ATOM 1450 C CA . ASP A 1 237 ? 65.705 22.410 12.450 1.00 45.17 215 ASP A CA 1
ATOM 1451 C C . ASP A 1 237 ? 65.638 20.919 12.748 1.00 44.25 215 ASP A C 1
ATOM 1452 O O . ASP A 1 237 ? 64.555 20.329 12.700 1.00 44.40 215 ASP A O 1
ATOM 1457 N N . ASP A 1 238 ? 66.790 20.303 13.003 1.00 42.85 216 ASP A N 1
ATOM 1458 C CA . ASP A 1 238 ? 66.921 18.853 12.847 1.00 41.49 216 ASP A CA 1
ATOM 1459 C C . ASP A 1 238 ? 66.550 17.996 14.055 1.00 40.57 216 ASP A C 1
ATOM 1460 O O . ASP A 1 238 ? 66.414 16.782 13.929 1.00 40.49 216 ASP A O 1
ATOM 1465 N N . GLY A 1 239 ? 66.381 18.612 15.219 1.00 39.51 217 GLY A N 1
ATOM 1466 C CA . GLY A 1 239 ? 66.037 17.852 16.416 1.00 38.22 217 GLY A CA 1
ATOM 1467 C C . GLY A 1 239 ? 67.259 17.283 17.113 1.00 37.62 217 GLY A C 1
ATOM 1468 O O . GLY A 1 239 ? 67.135 16.496 18.050 1.00 37.33 217 GLY A O 1
ATOM 1469 N N . TYR A 1 240 ? 68.440 17.687 16.648 1.00 36.93 218 TYR A N 1
ATOM 1470 C CA . TYR A 1 240 ? 69.703 17.301 17.261 1.00 36.14 218 TYR A CA 1
ATOM 1471 C C . TYR A 1 240 ? 70.412 18.479 17.927 1.00 34.83 218 TYR A C 1
ATOM 1472 O O . TYR 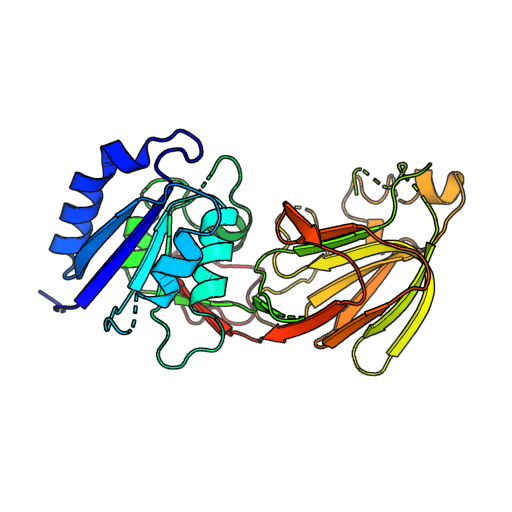A 1 240 ? 70.566 19.543 17.324 1.00 34.40 218 TYR A O 1
ATOM 1481 N N . PHE A 1 241 ? 70.840 18.278 19.171 1.00 33.02 219 PHE A N 1
ATOM 1482 C CA . PHE A 1 241 ? 71.829 19.159 19.780 1.00 31.64 219 PHE A CA 1
ATOM 1483 C C . PHE A 1 241 ? 73.147 18.953 19.066 1.00 31.30 219 PHE A C 1
ATOM 1484 O O . PHE A 1 241 ? 73.456 17.847 18.610 1.00 30.91 219 PHE A O 1
ATOM 1492 N N . THR A 1 242 ? 73.926 20.022 18.990 1.00 31.16 220 THR A N 1
ATOM 1493 C CA . THR A 1 242 ? 75.348 19.927 18.725 1.00 31.35 220 THR A CA 1
ATOM 1494 C C . THR A 1 242 ? 76.067 19.631 20.056 1.00 31.06 220 THR A C 1
ATOM 1495 O O . THR A 1 242 ? 76.091 20.479 20.965 1.00 30.97 220 THR A O 1
ATOM 1499 N N . LEU A 1 243 ? 76.650 18.442 20.162 1.00 30.44 221 LEU A N 1
ATOM 1500 C CA . LEU A 1 243 ? 77.373 18.046 21.371 1.00 30.45 221 LEU A CA 1
ATOM 1501 C C . LEU A 1 243 ? 78.888 18.114 21.179 1.00 30.27 221 LEU A C 1
ATOM 1502 O O . LEU A 1 243 ? 79.452 17.371 20.377 1.00 30.51 221 LEU A O 1
ATOM 1507 N N . ILE A 1 244 ? 79.532 19.035 21.891 1.00 30.06 222 ILE A N 1
ATOM 1508 C CA . ILE A 1 244 ? 80.986 19.113 21.913 1.00 29.94 222 ILE A CA 1
ATOM 1509 C C . ILE A 1 244 ? 81.501 18.694 23.292 1.00 30.07 222 ILE A C 1
ATOM 1510 O O . ILE A 1 244 ? 80.999 19.154 24.317 1.00 29.64 222 ILE A O 1
ATOM 1515 N N . ILE A 1 245 ? 82.487 17.798 23.304 1.00 30.05 223 ILE A N 1
ATOM 1516 C CA . ILE A 1 245 ? 83.191 17.434 24.523 1.00 30.03 223 ILE A CA 1
ATOM 1517 C C . ILE A 1 245 ? 84.684 17.636 24.278 1.00 30.50 223 ILE A C 1
ATOM 1518 O O . ILE A 1 245 ? 85.269 17.001 23.385 1.00 30.49 223 ILE A O 1
ATOM 1523 N N . VAL A 1 246 ? 85.302 18.519 25.058 1.00 30.68 224 VAL A N 1
ATOM 1524 C CA . VAL A 1 246 ? 86.755 18.621 25.035 1.00 31.13 224 VAL A CA 1
ATOM 1525 C C . VAL A 1 246 ? 87.350 17.764 26.152 1.00 31.83 224 VAL A C 1
ATOM 1526 O O . VAL A 1 246 ? 87.139 18.027 27.341 1.00 31.29 224 VAL A O 1
ATOM 1530 N N . GLU A 1 247 ? 88.092 16.740 25.751 1.00 32.44 225 GLU A N 1
ATOM 1531 C CA . GLU A 1 247 ? 88.738 15.851 26.695 1.00 33.78 225 GLU A CA 1
ATOM 1532 C C . GLU A 1 247 ? 89.928 16.501 27.378 1.00 33.90 225 GLU A C 1
ATOM 1533 O O . GLU A 1 247 ? 90.493 17.469 26.875 1.00 34.17 225 GLU A O 1
ATOM 1539 N N . LYS A 1 248 ? 90.272 15.961 28.543 1.00 34.31 226 LYS A N 1
ATOM 1540 C CA . LYS A 1 248 ? 91.473 16.318 29.276 1.00 34.48 226 LYS A CA 1
ATOM 1541 C C . LYS A 1 248 ? 92.658 16.229 28.320 1.00 33.87 226 LYS A C 1
ATOM 1542 O O . LYS A 1 248 ? 92.839 15.218 27.642 1.00 33.39 226 LYS A O 1
ATOM 1548 N N . SER A 1 249 ? 93.452 17.293 28.252 1.00 33.49 227 SER A N 1
ATOM 1549 C CA . SER A 1 249 ? 94.597 17.312 27.344 1.00 33.19 227 SER A CA 1
ATOM 1550 C C . SER A 1 249 ? 95.772 18.031 27.960 1.00 32.46 227 SER A C 1
ATOM 1551 O O . SER A 1 249 ? 95.579 18.874 28.821 1.00 33.01 227 SER A O 1
ATOM 1554 N N . ASN A 1 250 ? 96.988 17.694 27.530 1.00 31.93 228 ASN A N 1
ATOM 1555 C CA . ASN A 1 250 ? 98.203 18.343 28.060 1.00 31.06 228 ASN A CA 1
ATOM 1556 C C . ASN A 1 250 ? 98.366 19.743 27.472 1.00 30.27 228 ASN A C 1
ATOM 1557 O O . ASN A 1 250 ? 97.542 20.171 26.664 1.00 29.57 228 ASN A O 1
ATOM 1562 N N . LEU A 1 251 ? 99.414 20.457 27.876 1.00 29.80 229 LEU A N 1
ATOM 1563 C CA . LEU A 1 251 ? 99.639 21.828 27.402 1.00 29.46 229 LEU A CA 1
ATOM 1564 C C . LEU A 1 251 ? 99.788 21.953 25.883 1.00 29.61 229 LEU A C 1
ATOM 1565 O O . LEU A 1 251 ? 99.330 22.934 25.293 1.00 29.94 229 LEU A O 1
ATOM 1570 N N . ALA A 1 252 ? 100.413 20.965 25.252 1.00 29.35 230 ALA A N 1
ATOM 1571 C CA . ALA A 1 252 ? 100.586 20.987 23.797 1.00 29.39 230 ALA A CA 1
ATOM 1572 C C . ALA A 1 252 ? 99.269 20.788 23.036 1.00 29.42 230 ALA A C 1
ATOM 1573 O O . ALA A 1 252 ? 98.978 21.493 22.080 1.00 29.20 230 ALA A O 1
ATOM 1575 N N . GLU A 1 253 ? 98.468 19.824 23.469 1.00 30.15 231 GLU A N 1
ATOM 1576 C CA . GLU A 1 253 ? 97.172 19.592 22.853 1.00 30.45 231 GLU A CA 1
ATOM 1577 C C . GLU A 1 253 ? 96.283 20.805 23.059 1.00 30.32 231 GLU A C 1
ATOM 1578 O O . GLU A 1 253 ? 95.475 21.133 22.194 1.00 30.84 231 GLU A O 1
ATOM 1584 N N . LEU A 1 254 ? 96.466 21.482 24.191 1.00 29.81 232 LEU A N 1
ATOM 1585 C CA . LEU A 1 254 ? 95.775 22.728 24.481 1.00 29.30 232 LEU A CA 1
ATOM 1586 C C . LEU A 1 254 ? 96.147 23.860 23.508 1.00 28.79 232 LEU A C 1
ATOM 1587 O O . LEU A 1 254 ? 95.275 24.499 22.931 1.00 28.54 232 LEU A O 1
ATOM 1592 N N . GLY A 1 255 ? 97.439 24.122 23.359 1.00 28.29 233 GLY A N 1
ATOM 1593 C CA . GLY A 1 255 ? 97.907 25.063 22.362 1.00 28.13 233 GLY A CA 1
ATOM 1594 C C . GLY A 1 255 ? 97.342 24.730 20.994 1.00 28.30 233 GLY A C 1
ATOM 1595 O O . GLY A 1 255 ? 96.847 25.610 20.304 1.00 28.14 233 GLY A O 1
ATOM 1596 N N . HIS A 1 256 ? 97.390 23.449 20.626 1.00 28.37 234 HIS A N 1
ATOM 1597 C CA . HIS A 1 256 ? 96.933 22.976 19.322 1.00 28.86 234 HIS A CA 1
ATOM 1598 C C . HIS A 1 256 ? 95.441 23.192 19.103 1.00 29.10 234 HIS A C 1
ATOM 1599 O O . HIS A 1 256 ? 95.029 23.719 18.059 1.00 28.75 234 HIS A O 1
ATOM 1606 N N . ILE A 1 257 ? 94.639 22.771 20.084 1.00 29.53 235 ILE A N 1
ATOM 1607 C CA . ILE A 1 257 ? 93.185 22.955 20.049 1.00 29.73 235 ILE A CA 1
ATOM 1608 C C . ILE A 1 257 ? 92.831 24.435 19.905 1.00 30.57 235 ILE A C 1
ATOM 1609 O O . ILE A 1 257 ? 91.947 24.773 19.136 1.00 29.93 235 ILE A O 1
ATOM 1622 N N . THR A 1 259 ? 94.811 26.857 18.583 1.00 33.34 237 THR A N 1
ATOM 1623 C CA . THR A 1 259 ? 95.096 27.409 17.252 1.00 33.79 237 THR A CA 1
ATOM 1624 C C . THR A 1 259 ? 94.170 26.914 16.134 1.00 33.95 237 THR A C 1
ATOM 1625 O O . THR A 1 259 ? 93.896 27.640 15.186 1.00 33.93 237 THR A O 1
ATOM 1629 N N . LEU A 1 260 ? 93.654 25.698 16.283 1.00 34.62 238 LEU A N 1
ATOM 1630 C CA . LEU A 1 260 ? 92.624 25.184 15.377 1.00 35.20 238 LEU A CA 1
ATOM 1631 C C . LEU A 1 260 ? 91.293 25.911 15.572 1.00 35.89 238 LEU A C 1
ATOM 1632 O O . LEU A 1 260 ? 90.652 26.314 14.599 1.00 36.07 238 LEU A O 1
ATOM 1637 N N . ALA A 1 261 ? 90.886 26.079 16.826 1.00 36.88 239 ALA A N 1
ATOM 1638 C CA . ALA A 1 261 ? 89.717 26.890 17.175 1.00 38.19 239 ALA A CA 1
ATOM 1639 C C . ALA A 1 261 ? 89.751 28.237 16.467 1.00 39.03 239 ALA A C 1
ATOM 1640 O O . ALA A 1 261 ? 88.762 28.650 15.875 1.00 39.48 239 ALA A O 1
ATOM 1642 N N . SER A 1 262 ? 90.908 28.893 16.502 1.00 40.31 240 SER A N 1
ATOM 1643 C CA . SER A 1 262 ? 91.065 30.262 16.012 1.00 41.59 240 SER A CA 1
ATOM 1644 C C . SER A 1 262 ? 90.750 30.422 14.520 1.00 42.59 240 SER A C 1
ATOM 1645 O O . SER A 1 262 ? 90.613 31.542 14.027 1.00 43.14 240 SER A O 1
ATOM 1648 N N . ARG A 1 263 ? 90.636 29.299 13.816 1.00 43.61 241 ARG A N 1
ATOM 1649 C CA . ARG A 1 263 ? 90.278 29.296 12.407 1.00 44.47 241 ARG A CA 1
ATOM 1650 C C . ARG A 1 263 ? 89.211 28.253 12.064 1.00 45.09 241 ARG A C 1
ATOM 1651 O O . ARG A 1 263 ? 89.271 27.625 11.008 1.00 45.36 241 ARG A O 1
ATOM 1659 N N . GLY A 1 264 ? 88.248 28.072 12.967 1.00 45.82 242 GLY A N 1
ATOM 1660 C CA . GLY A 1 264 ? 87.114 27.155 12.767 1.00 46.83 242 GLY A CA 1
ATOM 1661 C C . GLY A 1 264 ? 87.443 25.700 12.478 1.00 47.65 242 GLY A C 1
ATOM 1662 O O . GLY A 1 264 ? 86.741 25.044 11.705 1.00 47.83 242 GLY A O 1
ATOM 1663 N N . GLU A 1 265 ? 88.500 25.181 13.103 1.00 48.28 243 GLU A N 1
ATOM 1664 C CA . GLU A 1 265 ? 88.930 23.801 12.857 1.00 49.14 243 GLU A CA 1
ATOM 1665 C C . GLU A 1 265 ? 89.071 22.932 14.106 1.00 49.37 243 GLU A C 1
ATOM 1666 O O . GLU A 1 265 ? 89.660 21.853 14.037 1.00 49.61 243 GLU A O 1
ATOM 1672 N N . HIS A 1 266 ? 88.545 23.398 15.237 1.00 49.86 244 HIS A N 1
ATOM 1673 C CA . HIS A 1 266 ? 88.678 22.698 16.528 1.00 50.15 244 HIS A CA 1
ATOM 1674 C C . HIS A 1 266 ? 88.214 21.245 16.442 1.00 50.10 244 HIS A C 1
ATOM 1675 O O . HIS A 1 266 ? 88.902 20.336 16.915 1.00 50.34 244 HIS A O 1
ATOM 1682 N N . THR A 1 267 ? 87.060 21.043 15.806 1.00 49.81 245 THR A N 1
ATOM 1683 C CA . THR A 1 267 ? 86.466 19.723 15.585 1.00 49.50 245 THR A CA 1
ATOM 1684 C C . THR A 1 267 ? 87.410 18.707 14.923 1.00 49.07 245 THR A C 1
ATOM 1685 O O . THR A 1 267 ? 87.166 17.501 14.980 1.00 49.20 245 THR A O 1
ATOM 1689 N N . LYS A 1 268 ? 88.487 19.193 14.314 1.00 48.52 246 LYS A N 1
ATOM 1690 C CA . LYS A 1 268 ? 89.457 18.313 13.654 1.00 47.99 246 LYS A CA 1
ATOM 1691 C C . LYS A 1 268 ? 90.450 17.652 14.628 1.00 46.93 246 LYS A C 1
ATOM 1692 O O . LYS A 1 268 ? 91.079 16.652 14.282 1.00 46.90 246 LYS A O 1
ATOM 1698 N N . HIS A 1 269 ? 90.582 18.210 15.833 1.00 45.54 247 HIS A N 1
ATOM 1699 C CA . HIS A 1 269 ? 91.435 17.630 16.876 1.00 44.06 247 HIS A CA 1
ATOM 1700 C C . HIS A 1 269 ? 90.805 16.373 17.510 1.00 43.53 247 HIS A C 1
ATOM 1701 O O . HIS A 1 269 ? 89.610 16.370 17.836 1.00 43.47 247 HIS A O 1
ATOM 1708 N N . PRO A 1 270 ? 91.601 15.296 17.688 1.00 42.71 248 PRO A N 1
ATOM 1709 C CA . PRO A 1 270 ? 91.055 14.034 18.231 1.00 42.34 248 PRO A CA 1
ATOM 1710 C C . PRO A 1 270 ? 90.470 14.135 19.658 1.00 41.84 248 PRO A C 1
ATOM 1711 O O . PRO A 1 270 ? 89.566 13.366 20.008 1.00 42.14 248 PRO A O 1
ATOM 1715 N N . LYS A 1 271 ? 90.984 15.073 20.456 1.00 40.75 249 LYS A N 1
ATOM 1716 C CA . LYS A 1 271 ? 90.504 15.323 21.816 1.00 39.83 249 LYS A CA 1
ATOM 1717 C C . LYS A 1 271 ? 89.223 16.154 21.838 1.00 39.25 249 LYS A C 1
ATOM 1718 O O . LYS A 1 271 ? 88.659 16.402 22.903 1.00 38.85 249 LYS A O 1
ATOM 1724 N N . VAL A 1 272 ? 88.787 16.606 20.665 1.00 38.77 250 VAL A N 1
ATOM 1725 C CA . VAL A 1 272 ? 87.513 17.308 20.527 1.00 38.55 250 VAL A CA 1
ATOM 1726 C C . VAL A 1 272 ? 86.481 16.360 19.907 1.00 38.59 250 VAL A C 1
ATOM 1727 O O . VAL A 1 272 ? 86.622 15.946 18.759 1.00 39.07 250 VAL A O 1
ATOM 1731 N N . ILE A 1 273 ? 85.467 16.004 20.687 1.00 38.22 251 ILE A N 1
ATOM 1732 C CA . ILE A 1 273 ? 84.426 15.094 20.245 1.00 38.09 251 ILE A CA 1
ATOM 1733 C C . ILE A 1 273 ? 83.244 15.908 19.729 1.00 38.49 251 ILE A C 1
ATOM 1734 O O . ILE A 1 273 ? 82.821 16.877 20.359 1.00 38.21 251 ILE A O 1
ATOM 1739 N N . TYR A 1 274 ? 82.739 15.532 18.560 1.00 39.15 252 TYR A N 1
ATOM 1740 C CA . TYR A 1 274 ? 81.538 16.141 18.023 1.00 40.05 252 TYR A CA 1
ATOM 1741 C C . TYR A 1 274 ? 80.534 15.067 17.651 1.00 40.35 252 TYR A C 1
ATOM 1742 O O . TYR A 1 274 ? 80.802 14.208 16.805 1.00 40.50 252 TYR A O 1
ATOM 1751 N N . GLU A 1 275 ? 79.385 15.120 18.317 1.00 40.62 253 GLU A N 1
ATOM 1752 C CA . GLU A 1 275 ? 78.285 14.212 18.070 1.00 41.03 253 GLU A CA 1
ATOM 1753 C C . GLU A 1 275 ? 76.986 15.001 17.960 1.00 40.95 253 GLU A C 1
ATOM 1754 O O . GLU A 1 275 ? 76.878 16.120 18.475 1.00 40.70 253 GLU A O 1
ATOM 1760 N N . LYS A 1 276 ? 76.010 14.414 17.272 1.00 40.99 254 LYS A N 1
ATOM 1761 C CA . LYS A 1 276 ? 74.642 14.928 17.254 1.00 40.84 254 LYS A CA 1
ATOM 1762 C C . LYS A 1 276 ? 73.792 13.983 18.078 1.00 40.56 254 LYS A C 1
ATOM 1763 O O . LYS A 1 276 ? 73.873 12.764 17.902 1.00 40.63 254 LYS A O 1
ATOM 1769 N N . ALA A 1 277 ? 72.970 14.535 18.967 1.00 40.03 255 ALA A N 1
ATOM 1770 C CA . ALA A 1 277 ? 72.150 13.711 19.853 1.00 39.68 255 ALA A CA 1
ATOM 1771 C C . ALA A 1 277 ? 70.855 14.403 20.271 1.00 39.22 255 ALA A C 1
ATOM 1772 O O . ALA A 1 277 ? 70.828 15.615 20.423 1.00 38.86 255 ALA A O 1
ATOM 1774 N N . LYS A 1 278 ? 69.794 13.614 20.456 1.00 39.25 256 LYS A N 1
ATOM 1775 C CA . LYS A 1 278 ? 68.469 14.125 20.851 1.00 39.15 256 LYS A CA 1
ATOM 1776 C C . LYS A 1 278 ? 68.305 14.182 22.358 1.00 39.06 256 LYS A C 1
ATOM 1777 O O . LYS A 1 278 ? 67.693 15.113 22.879 1.00 39.46 256 LYS A O 1
ATOM 1783 N N . ALA A 1 279 ? 68.843 13.176 23.046 1.00 38.97 257 ALA A N 1
ATOM 1784 C CA . ALA A 1 279 ? 68.759 13.066 24.501 1.00 38.99 257 ALA A CA 1
ATOM 1785 C C . ALA A 1 279 ? 70.159 12.888 25.097 1.00 39.01 257 ALA A C 1
ATOM 1786 O O . ALA A 1 279 ? 70.899 11.979 24.725 1.00 39.05 257 ALA A O 1
ATOM 1788 N N . ILE A 1 280 ? 70.521 13.775 26.010 1.00 39.03 258 ILE A N 1
ATOM 1789 C CA . ILE A 1 280 ? 71.854 13.788 26.590 1.00 39.14 258 ILE A CA 1
ATOM 1790 C C . ILE A 1 280 ? 71.733 13.895 28.109 1.00 39.66 258 ILE A C 1
ATOM 1791 O O . ILE A 1 280 ? 71.191 14.880 28.622 1.00 39.37 258 ILE A O 1
ATOM 1796 N N . ASN A 1 281 ? 72.226 12.873 28.815 1.00 40.15 259 ASN A N 1
ATOM 1797 C CA . ASN A 1 281 ? 72.187 12.842 30.286 1.00 40.90 259 ASN A CA 1
ATOM 1798 C C . ASN A 1 281 ? 73.573 12.944 30.907 1.00 40.81 259 ASN A C 1
ATOM 1799 O O . ASN A 1 281 ? 74.471 12.154 30.612 1.00 40.40 259 ASN A O 1
ATOM 1804 N N . ILE A 1 282 ? 73.737 13.940 31.762 1.00 41.47 260 ILE A N 1
ATOM 1805 C CA . ILE A 1 282 ? 75.049 14.271 32.281 1.00 42.59 260 ILE A CA 1
ATOM 1806 C C . ILE A 1 282 ? 75.071 14.175 33.795 1.00 43.57 260 ILE A C 1
ATOM 1807 O O . ILE A 1 282 ? 74.150 14.637 34.469 1.00 43.65 260 ILE A O 1
ATOM 1812 N N . SER A 1 283 ? 76.126 13.538 34.300 1.00 45.02 261 SER A N 1
ATOM 1813 C CA . SER A 1 283 ? 76.373 13.369 35.732 1.00 46.31 261 SER A CA 1
ATOM 1814 C C . SER A 1 283 ? 77.875 13.268 36.020 1.00 47.37 261 SER A C 1
ATOM 1815 O O . SER A 1 283 ? 78.657 12.852 35.165 1.00 47.25 261 SER A O 1
ATOM 1818 N N . SER A 1 284 ? 78.267 13.677 37.225 1.00 49.08 262 SER A N 1
ATOM 1819 C CA . SER A 1 284 ? 79.595 13.393 37.763 1.00 50.51 262 SER A CA 1
ATOM 1820 C C . SER A 1 284 ? 79.522 13.338 39.285 1.00 51.32 262 SER A C 1
ATOM 1821 O O . SER A 1 284 ? 78.495 13.706 39.864 1.00 51.68 262 SER A O 1
ATOM 1824 N N . PHE A 1 285 ? 80.599 12.881 39.929 1.00 52.13 263 PHE A N 1
ATOM 1825 C CA . PHE A 1 285 ? 80.664 12.851 41.398 1.00 52.73 263 PHE A CA 1
ATOM 1826 C C . PHE A 1 285 ? 81.239 14.138 41.966 1.00 53.30 263 PHE A C 1
ATOM 1827 O O . PHE A 1 285 ? 81.018 14.463 43.135 1.00 53.61 263 PHE A O 1
ATOM 1835 N N . THR A 1 286 ? 81.954 14.878 41.125 1.00 53.81 264 THR A N 1
ATOM 1836 C CA . THR A 1 286 ? 82.433 16.221 41.469 1.00 54.25 264 THR A CA 1
ATOM 1837 C C . THR A 1 286 ? 81.461 17.299 40.954 1.00 54.40 264 THR A C 1
ATOM 1838 O O . THR A 1 286 ? 80.708 17.058 40.008 1.00 54.63 264 THR A O 1
ATOM 1842 N N . ASP A 1 287 ? 81.460 18.475 41.578 1.00 54.51 265 ASP A N 1
ATOM 1843 C CA . ASP A 1 287 ? 80.451 19.492 41.247 1.00 54.83 265 ASP A CA 1
ATOM 1844 C C . ASP A 1 287 ? 80.839 20.423 40.092 1.00 54.60 265 ASP A C 1
ATOM 1845 O O . ASP A 1 287 ? 81.943 20.985 40.063 1.00 54.80 265 ASP A O 1
ATOM 1850 N N . LEU A 1 288 ? 79.913 20.569 39.143 1.00 54.07 266 LEU A N 1
ATOM 1851 C CA . LEU A 1 288 ? 80.125 21.397 37.956 1.00 53.20 266 LEU A CA 1
ATOM 1852 C C . LEU A 1 288 ? 79.200 22.607 37.934 1.00 52.50 266 LEU A C 1
ATOM 1853 O O . LEU A 1 288 ? 78.061 22.533 38.382 1.00 52.59 266 LEU A O 1
ATOM 1858 N N . GLN A 1 289 ? 79.712 23.721 37.422 1.00 51.55 267 GLN A N 1
ATOM 1859 C CA . GLN A 1 289 ? 78.880 24.873 37.099 1.00 50.41 267 GLN A CA 1
ATOM 1860 C C . GLN A 1 289 ? 78.277 24.682 35.704 1.00 49.35 267 GLN A C 1
ATOM 1861 O O . GLN A 1 289 ? 78.919 24.113 34.811 1.00 49.34 267 GLN A O 1
ATOM 1863 N N . LEU A 1 290 ? 77.035 25.133 35.540 1.00 47.72 268 LEU A N 1
ATOM 1864 C CA . LEU A 1 290 ? 76.328 25.045 34.266 1.00 45.99 268 LEU A CA 1
ATOM 1865 C C . LEU A 1 290 ? 76.004 26.430 33.753 1.00 44.85 268 LEU A C 1
ATOM 1866 O O . LEU A 1 290 ? 75.521 27.279 34.489 1.00 44.80 268 LEU A O 1
ATOM 1871 N N . ASN A 1 291 ? 76.312 26.669 32.492 1.00 43.46 269 ASN A N 1
ATOM 1872 C CA . ASN A 1 291 ? 75.893 27.892 31.854 1.00 42.41 269 ASN A CA 1
ATOM 1873 C C . ASN A 1 291 ? 74.769 27.559 30.893 1.00 41.26 269 ASN A C 1
ATOM 1874 O O . ASN A 1 291 ? 74.908 26.670 30.048 1.00 40.96 269 ASN A O 1
ATOM 1879 N N . VAL A 1 292 ? 73.654 28.262 31.044 1.00 39.98 270 VAL A N 1
ATOM 1880 C CA . VAL A 1 292 ? 72.485 28.067 30.196 1.00 39.17 270 VAL A CA 1
ATOM 1881 C C . VAL A 1 292 ? 72.103 29.387 29.535 1.00 38.67 270 VAL A C 1
ATOM 1882 O O . VAL A 1 292 ? 71.800 30.360 30.205 1.00 38.40 270 VAL A O 1
ATOM 1886 N N . ASP A 1 293 ? 72.144 29.416 28.210 1.00 38.67 271 ASP A N 1
ATOM 1887 C CA . ASP A 1 293 ? 71.857 30.638 27.446 1.00 39.05 271 ASP A CA 1
ATOM 1888 C C . ASP A 1 293 ? 72.569 31.885 27.980 1.00 39.68 271 ASP A C 1
ATOM 1889 O O . ASP A 1 293 ? 71.949 32.940 28.123 1.00 40.07 271 ASP A O 1
ATOM 1894 N N . GLY A 1 294 ? 73.864 31.751 28.279 1.00 40.40 272 GLY A N 1
ATOM 1895 C CA . GLY A 1 294 ? 74.703 32.879 28.706 1.00 40.82 272 GLY A CA 1
ATOM 1896 C C . GLY A 1 294 ? 74.617 33.230 30.183 1.00 41.40 272 GLY A C 1
ATOM 1897 O O . GLY A 1 294 ? 75.260 34.168 30.644 1.00 41.04 272 GLY A O 1
ATOM 1898 N N . GLU A 1 295 ? 73.817 32.483 30.931 1.00 42.10 273 GLU A N 1
ATOM 1899 C CA . GLU A 1 295 ? 73.648 32.758 32.349 1.00 43.22 273 GLU A CA 1
ATOM 1900 C C . GLU A 1 295 ? 73.884 31.505 33.150 1.00 43.32 273 GLU A C 1
ATOM 1901 O O . GLU A 1 295 ? 73.740 30.401 32.638 1.00 43.12 273 GLU A O 1
ATOM 1907 N N . TYR A 1 296 ? 74.250 31.687 34.414 1.00 43.82 274 TYR A N 1
ATOM 1908 C CA . TYR A 1 296 ? 74.373 30.580 35.337 1.00 44.35 274 TYR A CA 1
ATOM 1909 C C . TYR A 1 296 ? 73.057 29.817 35.377 1.00 44.37 274 TYR A C 1
ATOM 1910 O O . TYR A 1 296 ? 71.998 30.410 35.574 1.00 44.53 274 TYR A O 1
ATOM 1919 N N . GLY A 1 297 ? 73.134 28.507 35.166 1.00 44.56 275 GLY A N 1
ATOM 1920 C CA . GLY A 1 297 ? 71.950 27.660 35.116 1.00 45.17 275 GLY A CA 1
ATOM 1921 C C . GLY A 1 297 ? 72.043 26.469 36.041 1.00 45.56 275 GLY A C 1
ATOM 1922 O O . GLY A 1 297 ? 71.652 25.357 35.685 1.00 45.86 275 GLY A O 1
ATOM 1923 N N . GLY A 1 298 ? 72.569 26.701 37.236 1.00 45.96 276 GLY A N 1
ATOM 1924 C CA . GLY A 1 298 ? 72.625 25.668 38.257 1.00 45.98 276 GLY A CA 1
ATOM 1925 C C . GLY A 1 298 ? 73.779 24.726 38.038 1.00 46.13 276 GLY A C 1
ATOM 1926 O O . GLY A 1 298 ? 74.856 25.144 37.606 1.00 46.11 276 GLY A O 1
ATOM 1927 N N . LYS A 1 299 ? 73.551 23.451 38.346 1.00 46.12 277 LYS A N 1
ATOM 1928 C CA . LYS A 1 299 ? 74.615 22.449 38.342 1.00 46.20 277 LYS A CA 1
ATOM 1929 C C . LYS A 1 299 ? 74.078 21.055 38.020 1.00 45.60 277 LYS A C 1
ATOM 1930 O O . LYS A 1 299 ? 72.874 20.878 37.811 1.00 45.58 277 LYS A O 1
ATOM 1936 N N . LEU A 1 300 ? 74.983 20.079 37.959 1.00 44.57 278 LEU A N 1
ATOM 1937 C CA . LEU A 1 300 ? 74.623 18.708 37.605 1.00 43.69 278 LEU A CA 1
ATOM 1938 C C . LEU A 1 300 ? 73.940 17.997 38.783 1.00 43.17 278 LEU A C 1
ATOM 1939 O O . LEU A 1 300 ? 73.947 18.525 39.902 1.00 43.51 278 LEU A O 1
ATOM 1944 N N . PRO A 1 301 ? 73.311 16.828 38.534 1.00 42.33 279 PRO A N 1
ATOM 1945 C CA . PRO A 1 301 ? 73.114 16.171 37.231 1.00 41.66 279 PRO A CA 1
ATOM 1946 C C . PRO A 1 301 ? 72.180 16.976 36.309 1.00 40.97 279 PRO A C 1
ATOM 1947 O O . PRO A 1 301 ? 71.395 17.795 36.792 1.00 41.08 279 PRO A O 1
ATOM 1951 N N . ALA A 1 302 ? 72.279 16.758 34.999 1.00 39.81 280 ALA A N 1
ATOM 1952 C CA . ALA A 1 302 ? 71.374 17.411 34.053 1.00 38.85 280 ALA A CA 1
ATOM 1953 C C . ALA A 1 302 ? 70.880 16.455 32.983 1.00 38.21 280 ALA A C 1
ATOM 1954 O O . ALA A 1 302 ? 71.663 15.720 32.386 1.00 38.19 280 ALA A O 1
ATOM 1956 N N . ASN A 1 303 ? 69.575 16.462 32.748 1.00 37.49 281 ASN A N 1
ATOM 1957 C CA . ASN A 1 303 ? 69.008 15.702 31.638 1.00 37.25 281 ASN A CA 1
ATOM 1958 C C . ASN A 1 303 ? 68.477 16.646 30.554 1.00 36.59 281 ASN A C 1
ATOM 1959 O O . ASN A 1 303 ? 67.657 17.527 30.818 1.00 36.70 281 ASN A O 1
ATOM 1964 N N . PHE A 1 304 ? 68.974 16.460 29.340 1.00 35.60 282 PHE A N 1
ATOM 1965 C CA . PHE A 1 304 ? 68.649 17.329 28.227 1.00 34.92 282 PHE A CA 1
ATOM 1966 C C . PHE A 1 304 ? 67.878 16.590 27.149 1.00 34.87 282 PHE A C 1
ATOM 1967 O O . PHE A 1 304 ? 68.256 15.480 26.755 1.00 34.80 282 PHE A O 1
ATOM 1975 N N . LEU A 1 305 ? 66.807 17.219 26.670 1.00 34.48 283 LEU A N 1
ATOM 1976 C CA . LEU A 1 305 ? 66.062 16.715 25.521 1.00 34.25 283 LEU A CA 1
ATOM 1977 C C . LEU A 1 305 ? 65.889 17.848 24.503 1.00 33.73 283 LEU A C 1
ATOM 1978 O O . LEU A 1 305 ? 65.597 18.988 24.866 1.00 33.14 283 LEU A O 1
ATOM 1983 N N . ASN A 1 306 ? 66.120 17.534 23.236 1.00 33.39 284 ASN A N 1
ATOM 1984 C CA . ASN A 1 306 ? 65.843 18.459 22.152 1.00 33.01 284 ASN A CA 1
ATOM 1985 C C . ASN A 1 306 ? 64.378 18.310 21.728 1.00 33.22 284 ASN A C 1
ATOM 1986 O O . ASN A 1 306 ? 63.943 17.228 21.312 1.00 33.06 284 ASN A O 1
ATOM 1991 N N . LEU A 1 307 ? 63.606 19.385 21.872 1.00 33.04 285 LEU A N 1
ATOM 1992 C CA . LEU A 1 307 ? 62.215 19.370 21.427 1.00 32.71 285 LEU A CA 1
ATOM 1993 C C . LEU A 1 307 ? 62.182 19.856 19.980 1.00 32.73 285 LEU A C 1
ATOM 1994 O O . LEU A 1 307 ? 62.235 21.060 19.713 1.00 32.19 285 LEU A O 1
ATOM 1999 N N . GLU A 1 308 ? 62.127 18.904 19.052 1.00 33.03 286 GLU A N 1
ATOM 2000 C CA . GLU A 1 308 ? 62.269 19.199 17.629 1.00 33.62 286 GLU A CA 1
ATOM 2001 C C . GLU A 1 308 ? 61.181 20.136 17.140 1.00 33.46 286 GLU A C 1
ATOM 2002 O O . GLU A 1 308 ? 59.998 19.937 17.436 1.00 33.75 286 GLU A O 1
ATOM 2008 N N . ARG A 1 309 ? 61.606 21.167 16.417 1.00 33.39 287 ARG A N 1
ATOM 2009 C CA . ARG A 1 309 ? 60.717 22.139 15.776 1.00 33.43 287 ARG A CA 1
ATOM 2010 C C . ARG A 1 309 ? 59.542 22.522 16.666 1.00 32.84 287 ARG A C 1
ATOM 2011 O O . ARG A 1 309 ? 58.381 22.421 16.275 1.00 33.06 287 ARG A O 1
ATOM 2019 N N . HIS A 1 310 ? 59.877 22.980 17.869 1.00 31.96 288 HIS A N 1
ATOM 2020 C CA . HIS A 1 310 ? 58.910 23.135 18.925 1.00 31.21 288 HIS A CA 1
ATOM 2021 C C . HIS A 1 310 ? 58.249 24.496 18.875 1.00 31.12 288 HIS A C 1
ATOM 2022 O O . HIS A 1 310 ? 57.065 24.612 19.159 1.00 31.54 288 HIS A O 1
ATOM 2029 N N . ILE A 1 311 ? 59.018 25.521 18.518 1.00 30.91 289 ILE A N 1
ATOM 2030 C CA . ILE A 1 311 ? 58.570 26.913 18.628 1.00 30.52 289 ILE A CA 1
ATOM 2031 C C . ILE A 1 311 ? 58.486 27.559 17.246 1.00 30.69 289 ILE A C 1
ATOM 2032 O O . ILE A 1 311 ? 59.442 27.529 16.482 1.00 30.64 289 ILE A O 1
ATOM 2037 N N . ASP A 1 312 ? 57.324 28.135 16.957 1.00 31.26 290 ASP A N 1
ATOM 2038 C CA . ASP A 1 312 ? 57.014 28.801 15.703 1.00 32.06 290 ASP A CA 1
ATOM 2039 C C . ASP A 1 312 ? 57.364 30.275 15.872 1.00 31.51 290 ASP A C 1
ATOM 2040 O O . ASP A 1 312 ? 56.853 30.942 16.761 1.00 31.16 290 ASP A O 1
ATOM 2045 N N . VAL A 1 313 ? 58.245 30.781 15.023 1.00 31.82 291 VAL A N 1
ATOM 2046 C CA . VAL A 1 313 ? 58.792 32.122 15.201 1.00 32.17 291 VAL A CA 1
ATOM 2047 C C . VAL A 1 313 ? 58.858 32.879 13.869 1.00 33.09 291 VAL A C 1
ATOM 2048 O O . VAL A 1 313 ? 59.365 32.362 12.867 1.00 33.36 291 VAL A O 1
ATOM 2052 N N . PHE A 1 314 ? 58.331 34.100 13.862 1.00 33.71 292 PHE A N 1
ATOM 2053 C CA . PHE A 1 314 ? 58.353 34.926 12.662 1.00 34.65 292 PHE A CA 1
ATOM 2054 C C . PHE A 1 314 ? 59.789 35.167 12.191 1.00 36.04 292 PHE A C 1
ATOM 2055 O O . PHE A 1 314 ? 60.664 35.559 12.981 1.00 36.09 292 PHE A O 1
ATOM 2063 N N . ALA A 1 315 ? 60.011 34.901 10.905 1.00 37.47 293 ALA A N 1
ATOM 2064 C CA . ALA A 1 315 ? 61.322 34.982 10.261 1.00 39.26 293 ALA A CA 1
ATOM 2065 C C . ALA A 1 315 ? 61.193 35.608 8.856 1.00 40.63 293 ALA A C 1
ATOM 2066 O O . ALA A 1 315 ? 60.131 35.521 8.247 1.00 40.33 293 ALA A O 1
ATOM 2068 N N . PRO A 1 316 ? 62.266 36.249 8.344 1.00 42.36 294 PRO A N 1
ATOM 2069 C CA . PRO A 1 316 ? 62.246 36.841 6.998 1.00 43.86 294 PRO A CA 1
ATOM 2070 C C . PRO A 1 316 ? 61.984 35.834 5.873 1.00 45.65 294 PRO A C 1
ATOM 2071 O O . PRO A 1 316 ? 62.680 34.824 5.767 1.00 45.91 294 PRO A O 1
ATOM 2075 N N . ASN A 1 317 ? 60.980 36.108 5.042 1.00 47.88 295 ASN A N 1
ATOM 2076 C CA . ASN A 1 317 ? 60.770 35.329 3.820 1.00 50.17 295 ASN A CA 1
ATOM 2077 C C . ASN A 1 317 ? 61.745 35.809 2.730 1.00 51.70 295 ASN A C 1
ATOM 2078 O O . ASN A 1 317 ? 61.901 35.175 1.684 1.00 52.07 295 ASN A O 1
ATOM 2080 N N . ASP A 1 318 ? 62.405 36.926 3.016 1.00 53.53 296 ASP A N 1
ATOM 2081 C CA . ASP A 1 318 ? 63.326 37.592 2.111 1.00 55.45 296 ASP A CA 1
ATOM 2082 C C . ASP A 1 318 ? 64.650 36.852 1.921 1.00 56.43 296 ASP A C 1
ATOM 2083 O O . ASP A 1 318 ? 65.218 36.876 0.827 1.00 56.89 296 ASP A O 1
ATOM 2088 N N . ILE A 1 319 ? 65.153 36.214 2.981 1.00 57.48 297 ILE A N 1
ATOM 2089 C CA . ILE A 1 319 ? 66.529 35.690 2.971 1.00 58.25 297 ILE A CA 1
ATOM 2090 C C . ILE A 1 319 ? 66.642 34.194 3.320 1.00 58.69 297 ILE A C 1
ATOM 2091 O O . ILE A 1 319 ? 65.872 33.665 4.131 1.00 58.86 297 ILE A O 1
ATOM 2096 N N . VAL A 1 320 ? 67.603 33.526 2.681 1.00 59.11 298 VAL A N 1
ATOM 2097 C CA . VAL A 1 320 ? 67.794 32.078 2.816 1.00 59.34 298 VAL A CA 1
ATOM 2098 C C . VAL A 1 320 ? 68.597 31.766 4.078 1.00 59.29 298 VAL A C 1
ATOM 2099 O O . VAL A 1 320 ? 69.670 32.339 4.296 1.00 59.19 298 VAL A O 1
ATOM 2103 N N . ASN A 1 321 ? 68.067 30.871 4.910 1.00 59.26 299 ASN A N 1
ATOM 2104 C CA . ASN A 1 321 ? 68.769 30.438 6.120 1.00 59.32 299 ASN A CA 1
ATOM 2105 C C . ASN A 1 321 ? 69.526 29.128 5.874 1.00 59.40 299 ASN A C 1
ATOM 2106 O O . ASN A 1 321 ? 68.917 28.078 5.632 1.00 59.15 299 ASN A O 1
ATOM 2111 N N . GLU A 1 322 ? 70.854 29.208 5.929 1.00 59.53 300 GLU A N 1
ATOM 2112 C CA . GLU A 1 322 ? 71.721 28.044 5.738 1.00 59.95 300 GLU A CA 1
ATOM 2113 C C . GLU A 1 322 ? 71.572 26.991 6.844 1.00 60.09 300 GLU A C 1
ATOM 2114 O O . GLU A 1 322 ? 71.862 25.814 6.627 1.00 60.07 300 GLU A O 1
ATOM 2116 N N . GLU A 1 323 ? 71.109 27.422 8.016 1.00 60.37 301 GLU A N 1
ATOM 2117 C CA . GLU A 1 323 ? 70.951 26.538 9.174 1.00 60.84 301 GLU A CA 1
ATOM 2118 C C . GLU A 1 323 ? 69.562 25.911 9.284 1.00 60.84 301 GLU A C 1
ATOM 2119 O O . GLU A 1 323 ? 69.227 25.326 10.314 1.00 60.76 301 GLU A O 1
ATOM 2125 N N . LEU A 1 324 ? 68.758 26.027 8.231 1.00 60.91 302 LEU A N 1
ATOM 2126 C CA . LEU A 1 324 ? 67.435 25.416 8.229 1.00 61.17 302 LEU A CA 1
ATOM 2127 C C . LEU A 1 324 ? 67.295 24.359 7.148 1.00 61.44 302 LEU A C 1
ATOM 2128 O O . LEU A 1 324 ? 67.636 24.598 5.989 1.00 61.45 302 LEU A O 1
ATOM 2133 N N . ILE A 1 325 ? 66.799 23.189 7.543 1.00 61.93 303 ILE A N 1
ATOM 2134 C CA . ILE A 1 325 ? 66.382 22.149 6.599 1.00 62.40 303 ILE A CA 1
ATOM 2135 C C . ILE A 1 325 ? 65.144 22.646 5.847 1.00 62.73 303 ILE A C 1
ATOM 2136 O O . ILE A 1 325 ? 65.046 22.525 4.627 1.00 62.67 303 ILE A O 1
ATOM 2141 N N . ASN A 1 326 ? 64.215 23.228 6.601 1.00 63.18 304 ASN A N 1
ATOM 2142 C CA . ASN A 1 326 ? 62.923 23.628 6.086 1.00 63.68 304 ASN A CA 1
ATOM 2143 C C . ASN A 1 326 ? 62.880 25.140 5.887 1.00 63.93 304 ASN A C 1
ATOM 2144 O O . ASN A 1 326 ? 62.820 25.902 6.859 1.00 64.05 304 ASN A O 1
ATOM 2149 N N . ASN A 1 327 ? 62.937 25.564 4.623 1.00 64.13 305 ASN A N 1
ATOM 2150 C CA . ASN A 1 327 ? 62.730 26.971 4.260 1.00 64.30 305 ASN A CA 1
ATOM 2151 C C . ASN A 1 327 ? 61.397 27.211 3.533 1.00 64.48 305 ASN A C 1
ATOM 2152 O O . ASN A 1 327 ? 61.277 28.130 2.715 1.00 64.70 305 ASN A O 1
ATOM 2157 N N . ASP A 1 328 ? 60.398 26.389 3.857 1.00 64.58 306 ASP A N 1
ATOM 2158 C CA . ASP A 1 328 ? 59.041 26.529 3.312 1.00 64.84 306 ASP A CA 1
ATOM 2159 C C . ASP A 1 328 ? 58.391 27.897 3.590 1.00 64.89 306 ASP A C 1
ATOM 2160 O O . ASP A 1 328 ? 57.326 28.205 3.051 1.00 64.91 306 ASP A O 1
ATOM 2162 N N . HIS A 1 329 ? 59.038 28.705 4.428 1.00 65.02 307 HIS A N 1
ATOM 2163 C CA . HIS A 1 329 ? 58.606 30.075 4.689 1.00 65.13 307 HIS A CA 1
ATOM 2164 C C . HIS A 1 329 ? 59.290 31.035 3.709 1.00 65.15 307 HIS A C 1
ATOM 2165 O O . HIS A 1 329 ? 59.097 32.252 3.767 1.00 65.21 307 HIS A O 1
#

GO terms:
  GO:0004143 ATP-dependent diacylglycerol kinase activity (F, EXP)
  GO:0042802 identical protein binding (F, IPI)

B-factor: mean 39.91, std 9.77, range [18.41, 82.34]

Organism: Staphylococcus aureus (strain MRSA252) (NCBI:txid282458)

InterPro domains:
  IPR001206 Diacylglycerol kinase, catalytic domain [PF00781] (5-128)
  IPR001206 Diacylglycerol kinase, catalytic domain [PS50146] (1-132)
  IPR001206 Diacylglycerol kinase, catalytic domain [SM00046] (4-132)
  IPR005218 Diacylglycerol/lipid kinase [TIGR00147] (3-294)
  IPR016064 NAD kinase/diacylglycerol kinase-like domain superfamily [SSF111331] (1-297)
  IPR017438 Inorganic polyphosphate/ATP-NAD kinase, N-terminal [G3DSA:3.40.50.10330] (7-125)
  IPR045540 YegS/DAGK, C-terminal domain [PF19279] (154-282)
  IPR050187 Lipid Phosphate Formation and Regulation [PTHR12358] (2-280)

Radius of gyration: 19.78 Å; Cα contacts (8 Å, |Δi|>4): 603; chains: 1; bounding box: 59×50×40 Å

Solvent-accessible surface area: 13787 Å² total